Protein AF-A0A2P4ER36-F1 (afdb_monomer_lite)

Structure (mmCIF, N/CA/C/O backbone):
data_AF-A0A2P4ER36-F1
#
_entry.id   AF-A0A2P4ER36-F1
#
loop_
_atom_site.group_PDB
_atom_site.id
_atom_site.type_symbol
_atom_site.label_atom_id
_atom_site.label_alt_id
_atom_site.label_comp_id
_atom_site.label_asym_id
_atom_site.label_entity_id
_atom_site.label_seq_id
_atom_site.pdbx_PDB_ins_code
_atom_site.Cartn_x
_atom_site.Cartn_y
_atom_site.Cartn_z
_atom_site.occupancy
_atom_site.B_iso_or_equiv
_atom_site.auth_seq_id
_atom_site.auth_comp_id
_atom_site.auth_asym_id
_atom_site.auth_atom_id
_atom_site.pdbx_PDB_model_num
ATOM 1 N N . MET A 1 1 ? -34.929 6.823 55.116 1.00 37.50 1 MET A N 1
ATOM 2 C CA . MET A 1 1 ? -34.722 5.473 54.555 1.00 37.50 1 MET A CA 1
ATOM 3 C C . MET A 1 1 ? -33.940 5.638 53.268 1.00 37.50 1 MET A C 1
ATOM 5 O O . MET A 1 1 ? -34.469 6.200 52.322 1.00 37.50 1 MET A O 1
ATOM 9 N N . THR A 1 2 ? -32.660 5.282 53.267 1.00 45.19 2 THR A N 1
ATOM 10 C CA . THR A 1 2 ? -31.813 5.331 52.071 1.00 45.19 2 THR A CA 1
ATOM 11 C C . THR A 1 2 ? -32.161 4.102 51.239 1.00 45.19 2 THR A C 1
ATOM 13 O O . THR A 1 2 ? -31.828 2.991 51.646 1.00 45.19 2 THR A O 1
ATOM 16 N N . GLU A 1 3 ? -32.891 4.267 50.133 1.00 53.78 3 GLU A N 1
ATOM 17 C CA . GLU A 1 3 ? -33.043 3.189 49.151 1.00 53.78 3 GLU A CA 1
ATOM 18 C C . GLU A 1 3 ? -31.636 2.737 48.747 1.00 53.78 3 GLU A C 1
ATOM 20 O O . GLU A 1 3 ? -30.871 3.501 48.154 1.00 53.78 3 GLU A O 1
ATOM 25 N N . GLN A 1 4 ? -31.258 1.509 49.108 1.00 56.84 4 GLN A N 1
ATOM 26 C CA . GLN A 1 4 ? -30.081 0.874 48.534 1.00 56.84 4 GLN A CA 1
ATOM 27 C C . GLN A 1 4 ? -30.371 0.686 47.046 1.00 56.84 4 GLN A C 1
ATOM 29 O O . GLN A 1 4 ? -31.022 -0.277 46.650 1.00 56.84 4 GLN A O 1
ATOM 34 N N . GLN A 1 5 ? -29.929 1.638 46.222 1.00 63.44 5 GLN A N 1
ATOM 35 C CA . GLN A 1 5 ? -30.015 1.508 44.775 1.00 63.44 5 GL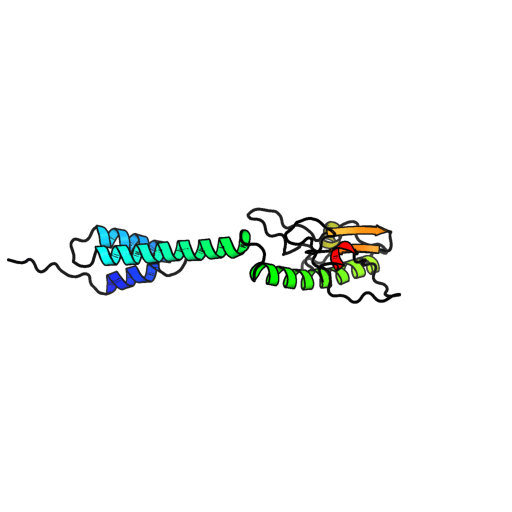N A CA 1
ATOM 36 C C . GLN A 1 5 ? -29.295 0.229 44.358 1.00 63.44 5 GLN A C 1
ATOM 38 O O . GLN A 1 5 ? -28.074 0.110 44.494 1.00 63.44 5 GLN A O 1
ATOM 43 N N . GLU A 1 6 ? -30.072 -0.707 43.825 1.00 77.75 6 GLU A N 1
ATOM 44 C CA . GLU A 1 6 ? -29.588 -1.948 43.241 1.00 77.75 6 GLU A CA 1
ATOM 45 C C . GLU A 1 6 ? -28.419 -1.663 42.281 1.00 77.75 6 GLU A C 1
ATOM 47 O O . GLU A 1 6 ? -28.479 -0.736 41.464 1.00 77.75 6 GLU A O 1
ATOM 52 N N . LYS A 1 7 ? -27.338 -2.439 42.394 1.00 83.19 7 LYS A N 1
ATOM 53 C CA . LYS A 1 7 ? -26.161 -2.326 41.523 1.00 83.19 7 LYS A CA 1
ATOM 54 C C . LYS A 1 7 ? -26.369 -3.129 40.245 1.00 83.19 7 LYS A C 1
ATOM 56 O O . LYS A 1 7 ? -27.010 -4.179 40.251 1.00 83.19 7 LYS A O 1
ATOM 61 N N . LEU A 1 8 ? -25.798 -2.648 39.144 1.00 87.00 8 LEU A N 1
ATOM 62 C CA . LEU A 1 8 ? -25.691 -3.445 37.923 1.00 87.00 8 LEU A CA 1
ATOM 63 C C . LEU A 1 8 ? -24.851 -4.707 38.157 1.00 87.00 8 LEU A C 1
ATOM 65 O O . LEU A 1 8 ? -23.818 -4.663 38.826 1.00 87.00 8 LEU A O 1
ATOM 69 N N . GLY A 1 9 ? -25.298 -5.823 37.580 1.00 86.44 9 GLY A N 1
ATOM 70 C CA . GLY A 1 9 ? -24.586 -7.095 37.647 1.00 86.44 9 GLY A CA 1
ATOM 71 C C . GLY A 1 9 ? -23.341 -7.113 36.758 1.00 86.44 9 GLY A C 1
ATOM 72 O O . GLY A 1 9 ? -23.248 -6.398 35.763 1.00 86.44 9 GLY A O 1
ATOM 73 N N . THR A 1 10 ? -22.385 -7.983 37.074 1.00 89.19 10 THR A N 1
ATOM 74 C CA . THR A 1 10 ? -21.125 -8.122 36.321 1.00 89.19 10 THR A CA 1
ATOM 75 C C . THR A 1 10 ? -21.351 -8.373 34.827 1.00 89.19 10 THR A C 1
ATOM 77 O O . THR A 1 10 ? -20.637 -7.820 33.995 1.00 89.19 10 THR A O 1
ATOM 80 N N . PHE A 1 11 ? -22.396 -9.128 34.475 1.00 90.94 11 PHE A N 1
ATOM 81 C CA . PHE A 1 11 ? -22.748 -9.438 33.087 1.00 90.94 11 PHE A CA 1
ATOM 82 C C . PHE A 1 11 ? -22.938 -8.188 32.215 1.00 90.94 11 PHE A C 1
ATOM 84 O O . PHE A 1 11 ? -22.468 -8.158 31.081 1.00 90.94 11 PHE A O 1
ATOM 91 N N . THR A 1 12 ? -23.551 -7.121 32.739 1.00 90.56 12 THR A N 1
ATOM 92 C CA . THR A 1 12 ? -23.756 -5.904 31.940 1.00 90.56 12 THR A CA 1
ATOM 93 C C . THR A 1 12 ? -22.441 -5.223 31.586 1.00 90.56 12 THR A C 1
ATOM 95 O O . THR A 1 12 ? -22.298 -4.705 30.485 1.00 90.56 12 THR A O 1
ATOM 98 N N . TYR A 1 13 ? -21.442 -5.288 32.467 1.00 92.00 13 TYR A N 1
ATOM 99 C CA . TYR A 1 13 ? -20.117 -4.749 32.170 1.00 92.00 13 TYR A CA 1
ATOM 100 C C . TYR A 1 13 ? -19.365 -5.595 31.141 1.00 92.00 13 TYR A C 1
ATOM 102 O O . TYR A 1 13 ? -18.654 -5.025 30.322 1.00 92.00 13 TYR A O 1
ATOM 110 N N . VAL A 1 14 ? -19.571 -6.918 31.114 1.00 93.38 14 VAL A N 1
ATOM 111 C CA . VAL A 1 14 ? -19.030 -7.788 30.052 1.00 93.38 14 VAL A CA 1
ATOM 112 C C . VAL A 1 14 ? -19.582 -7.366 28.691 1.00 93.38 14 VAL A C 1
ATOM 114 O O . VAL A 1 14 ? -18.806 -7.160 27.763 1.00 93.38 14 VAL A O 1
ATOM 117 N N . VAL A 1 15 ? -20.898 -7.137 28.593 1.00 92.19 15 VAL A N 1
ATOM 118 C CA . VAL A 1 15 ? -21.533 -6.604 27.374 1.00 92.19 15 VAL A CA 1
ATOM 119 C C . VAL A 1 15 ? -20.935 -5.249 26.987 1.00 92.19 15 VAL A C 1
ATOM 121 O O . VAL A 1 15 ? -20.630 -5.024 25.820 1.00 92.19 15 VAL A O 1
ATOM 124 N N . GLY A 1 16 ? -20.698 -4.367 27.961 1.00 92.62 16 GLY A N 1
ATOM 125 C CA . GLY A 1 16 ? -19.995 -3.106 27.728 1.00 92.62 16 GLY A CA 1
ATOM 126 C C . GLY A 1 16 ? -18.596 -3.313 27.143 1.00 92.62 16 GLY A C 1
ATOM 127 O O . GLY A 1 16 ? -18.258 -2.696 26.141 1.00 92.62 16 GLY A O 1
ATOM 128 N N . VAL A 1 17 ? -17.785 -4.200 27.719 1.00 94.94 17 VAL A N 1
ATOM 129 C CA . VAL A 1 17 ? -16.407 -4.467 27.265 1.00 94.94 17 VAL A CA 1
ATOM 130 C C . VAL A 1 17 ? -16.367 -5.091 25.866 1.00 94.94 17 VAL A C 1
ATOM 132 O O . VAL A 1 17 ? -15.471 -4.773 25.088 1.00 94.94 17 VAL A O 1
ATOM 135 N N . MET A 1 18 ? -17.364 -5.899 25.488 1.00 97.00 18 MET A N 1
ATOM 136 C CA . MET A 1 18 ? -17.485 -6.428 24.120 1.00 97.00 18 MET A CA 1
ATOM 137 C C . MET A 1 18 ? -17.573 -5.326 23.055 1.00 97.00 18 MET A C 1
ATOM 139 O O . MET A 1 18 ? -17.302 -5.589 21.884 1.00 97.00 18 MET A O 1
ATOM 143 N N . SER A 1 19 ? -17.879 -4.082 23.444 1.00 96.25 19 SER A N 1
ATOM 144 C CA . SER A 1 19 ? -17.864 -2.946 22.522 1.00 96.25 19 SER A CA 1
ATOM 145 C C . SER A 1 19 ? -16.490 -2.586 21.953 1.00 96.25 19 SER A C 1
ATOM 147 O O . SER A 1 19 ? -16.418 -1.866 20.961 1.00 96.25 19 SER A O 1
ATOM 149 N N . PHE A 1 20 ? -15.409 -3.117 22.528 1.00 96.62 20 PHE A N 1
ATOM 150 C CA . PHE A 1 20 ? -14.041 -2.917 22.042 1.00 96.62 20 PHE A CA 1
ATOM 151 C C . PHE A 1 20 ? -13.627 -3.901 20.940 1.00 96.62 20 PHE A C 1
ATOM 153 O O . PHE A 1 20 ? -12.537 -3.766 20.388 1.00 96.62 20 PHE A O 1
ATOM 160 N N . ILE A 1 21 ? -14.469 -4.882 20.597 1.00 95.44 21 ILE A N 1
ATOM 161 C CA . ILE A 1 21 ? -14.233 -5.747 19.436 1.00 95.44 21 ILE A CA 1
ATOM 162 C C . ILE A 1 21 ? -14.398 -4.884 18.176 1.00 95.44 21 ILE A C 1
ATOM 164 O O . ILE A 1 21 ? -15.490 -4.354 17.967 1.00 95.44 21 ILE A O 1
ATOM 168 N N . PRO A 1 22 ? -13.377 -4.727 17.315 1.00 91.69 22 PRO A N 1
ATOM 169 C CA . PRO A 1 22 ? -13.505 -3.894 16.124 1.00 91.69 22 PRO A CA 1
ATOM 170 C C . PRO A 1 22 ? -14.702 -4.305 15.259 1.00 91.69 22 PRO A C 1
ATOM 172 O O . PRO A 1 22 ? -15.001 -5.493 15.118 1.00 91.69 22 PRO A O 1
ATOM 175 N N . LEU A 1 23 ? -15.375 -3.308 14.676 1.00 90.38 23 LEU A N 1
ATOM 176 C CA . LEU A 1 23 ? -16.564 -3.442 13.826 1.00 90.38 23 LEU A CA 1
ATOM 177 C C . LEU A 1 23 ? -17.815 -3.946 14.573 1.00 90.38 23 LEU A C 1
ATOM 179 O O . LEU A 1 23 ? -18.758 -3.184 14.776 1.00 90.38 23 LEU A O 1
ATOM 183 N N . ILE A 1 24 ? -17.823 -5.204 15.018 1.00 94.44 24 ILE A N 1
ATOM 184 C CA . ILE A 1 24 ? -18.993 -5.846 15.647 1.00 94.44 24 ILE A CA 1
ATOM 185 C C . ILE A 1 24 ? -19.280 -5.245 17.036 1.00 94.44 24 ILE A C 1
ATOM 187 O O . ILE A 1 24 ? -20.435 -5.165 17.459 1.00 94.44 24 ILE A O 1
ATOM 191 N N . GLY A 1 25 ? -18.249 -4.751 17.727 1.00 93.94 25 GLY A N 1
ATOM 192 C CA . GLY A 1 25 ? -18.351 -4.097 19.032 1.00 93.94 25 GLY A CA 1
ATOM 193 C C . GLY A 1 25 ? -19.265 -2.877 19.048 1.00 93.94 25 GLY A C 1
ATOM 194 O O . GLY A 1 25 ? -19.890 -2.599 20.068 1.00 93.94 25 GLY A O 1
ATOM 195 N N . VAL A 1 26 ? -19.453 -2.192 17.917 1.00 96.38 26 VAL A N 1
ATOM 196 C CA . VAL A 1 26 ? -20.362 -1.038 17.850 1.00 96.38 26 VAL A CA 1
ATOM 197 C C . VAL A 1 26 ? -21.782 -1.419 18.282 1.00 96.38 26 VAL A C 1
ATOM 199 O O . VAL A 1 26 ? -22.411 -0.668 19.026 1.00 96.38 26 VAL A O 1
ATOM 202 N N . LEU A 1 27 ? -22.263 -2.615 17.919 1.00 97.31 27 LEU A N 1
ATOM 203 C CA . LEU A 1 27 ? -23.578 -3.106 18.347 1.00 97.31 27 LEU A CA 1
ATOM 204 C C . LEU A 1 27 ? -23.658 -3.257 19.871 1.00 97.31 27 LEU A C 1
ATOM 206 O O . LEU A 1 27 ? -24.602 -2.776 20.497 1.00 97.31 27 LEU A O 1
ATOM 210 N N . PHE A 1 28 ? -22.640 -3.867 20.480 1.00 96.81 28 PHE A N 1
ATOM 211 C CA . PHE A 1 28 ? -22.552 -4.019 21.933 1.00 96.81 28 PHE A CA 1
ATOM 212 C C . PHE A 1 28 ? -22.421 -2.668 22.645 1.00 96.81 28 PHE A C 1
ATOM 214 O O . PHE A 1 28 ? -23.027 -2.466 23.697 1.00 96.81 28 PHE A O 1
ATOM 221 N N . GLY A 1 29 ? -21.699 -1.718 22.047 1.00 96.38 29 GLY A N 1
ATOM 222 C CA . GLY A 1 29 ? -21.568 -0.352 22.546 1.00 96.38 29 GLY A CA 1
ATOM 223 C C . GLY A 1 29 ? -22.902 0.384 22.569 1.00 96.38 29 GLY A C 1
ATOM 224 O O . GLY A 1 29 ? -23.260 0.963 23.592 1.00 96.38 29 GLY A O 1
ATOM 225 N N . LEU A 1 30 ? -23.684 0.293 21.489 1.00 97.44 30 LEU A N 1
ATOM 226 C CA . LEU A 1 30 ? -25.026 0.879 21.419 1.00 97.44 30 LEU A CA 1
ATOM 227 C C . LEU A 1 30 ? -25.963 0.263 22.465 1.00 97.44 30 LEU A C 1
ATOM 229 O O . LEU A 1 30 ? -26.642 0.997 23.183 1.00 97.44 30 LEU A O 1
ATOM 233 N N . VAL A 1 31 ? -25.953 -1.068 22.612 1.00 96.62 31 VAL A N 1
ATOM 234 C CA . VAL A 1 31 ? -26.733 -1.766 23.649 1.00 96.62 31 VAL A CA 1
ATOM 235 C C . VAL A 1 31 ? -26.325 -1.301 25.050 1.00 96.62 31 VAL A C 1
ATOM 237 O O . VAL A 1 31 ? -27.191 -0.989 25.866 1.00 96.62 31 VAL A O 1
ATOM 240 N N . ALA A 1 32 ? -25.024 -1.198 25.332 1.00 96.38 32 ALA A N 1
ATOM 241 C CA . ALA A 1 32 ? -24.512 -0.741 26.622 1.00 96.38 32 ALA A CA 1
ATOM 242 C C . ALA A 1 32 ? -24.873 0.725 26.919 1.00 96.38 32 ALA A C 1
ATOM 244 O O . ALA A 1 32 ? -25.226 1.046 28.053 1.00 96.38 32 ALA A O 1
ATOM 245 N N . ILE A 1 33 ? -24.852 1.609 25.916 1.00 97.06 33 ILE A N 1
ATOM 246 C CA . ILE A 1 33 ? -25.281 3.008 26.058 1.00 97.06 33 ILE A CA 1
ATOM 247 C C . ILE A 1 33 ? -26.773 3.082 26.376 1.00 97.06 33 ILE A C 1
ATOM 249 O O . ILE A 1 33 ? -27.150 3.696 27.374 1.00 97.06 33 ILE A O 1
ATOM 253 N N . VAL A 1 34 ? -27.622 2.429 25.576 1.00 96.69 34 VAL A N 1
ATOM 254 C CA . VAL A 1 34 ? -29.078 2.442 25.789 1.00 96.69 34 VAL A CA 1
ATOM 255 C C . VAL A 1 34 ? -29.421 1.867 27.163 1.00 96.69 34 VAL A C 1
ATOM 257 O O . VAL A 1 34 ? -30.160 2.489 27.925 1.00 96.69 34 VAL A O 1
ATOM 260 N N . TRP A 1 35 ? -28.831 0.727 27.532 1.00 95.31 35 TRP A N 1
ATOM 261 C CA . TRP A 1 35 ? -29.062 0.103 28.835 1.00 95.31 35 TRP A CA 1
ATOM 262 C C . TRP A 1 35 ? -28.539 0.973 29.987 1.00 95.31 35 TRP A C 1
ATOM 264 O O . TRP A 1 35 ? -29.231 1.178 30.987 1.00 95.31 35 TRP A O 1
ATOM 274 N N . GLY A 1 36 ? -27.338 1.531 29.843 1.00 94.19 36 GLY A N 1
ATOM 275 C CA . GLY A 1 36 ? -26.708 2.383 30.846 1.00 94.19 36 GLY A CA 1
ATOM 276 C C . GLY A 1 36 ? -27.464 3.688 31.107 1.00 94.19 36 GLY A C 1
ATOM 277 O O . GLY A 1 36 ? -27.507 4.142 32.250 1.00 94.19 36 GLY A O 1
ATOM 278 N N . LEU A 1 37 ? -28.100 4.264 30.081 1.00 94.12 37 LEU A N 1
ATOM 279 C CA . LEU A 1 37 ? -28.917 5.476 30.201 1.00 94.12 37 LEU A CA 1
ATOM 280 C C . LEU A 1 37 ? -30.349 5.191 30.679 1.00 94.12 37 LEU A C 1
ATOM 282 O O . LEU A 1 37 ? -30.922 6.016 31.388 1.00 94.12 37 LEU A O 1
ATOM 286 N N . ALA A 1 38 ? -30.927 4.040 30.322 1.00 94.50 38 ALA A N 1
ATOM 287 C CA . ALA A 1 38 ? -32.294 3.676 30.705 1.00 94.50 38 ALA A CA 1
ATOM 288 C C . ALA A 1 38 ? -32.410 3.146 32.147 1.00 94.50 38 ALA A C 1
ATOM 290 O O . ALA A 1 38 ? -33.486 3.190 32.746 1.00 94.50 38 ALA A O 1
ATOM 291 N N . THR A 1 39 ? -31.325 2.617 32.721 1.00 90.69 39 THR A N 1
ATOM 292 C CA . THR A 1 39 ? -31.359 2.017 34.059 1.00 90.69 39 THR A CA 1
ATOM 293 C C . THR A 1 39 ? -31.318 3.059 35.182 1.00 90.69 39 THR A C 1
ATOM 295 O O . THR A 1 39 ? -30.528 3.999 35.159 1.00 90.69 39 THR A O 1
ATOM 298 N N . LYS A 1 40 ? -32.129 2.853 36.230 1.00 88.44 40 LYS A N 1
ATOM 299 C CA . LYS A 1 40 ? -32.054 3.616 37.495 1.00 88.44 40 LYS A CA 1
ATOM 300 C C . LYS A 1 40 ? -31.041 3.025 38.488 1.00 88.44 40 LYS A C 1
ATOM 302 O O . LYS A 1 40 ? -30.838 3.590 39.563 1.00 88.44 40 LYS A O 1
ATOM 307 N N . LYS A 1 41 ? -30.432 1.882 38.142 1.00 89.44 41 LYS A N 1
ATOM 308 C CA . LYS A 1 41 ? -29.450 1.166 38.967 1.00 89.44 41 LYS A CA 1
ATOM 309 C C . LYS A 1 41 ? -28.122 1.919 39.027 1.00 89.44 41 LYS A C 1
ATOM 311 O O . LYS A 1 41 ? -27.705 2.572 38.065 1.00 89.44 41 LYS A O 1
ATOM 316 N N . THR A 1 42 ? -27.418 1.785 40.148 1.00 87.38 42 THR A N 1
ATOM 317 C CA . THR A 1 42 ? -26.074 2.360 40.286 1.00 87.38 42 THR A CA 1
ATOM 318 C C . THR A 1 42 ? -25.112 1.684 39.305 1.00 87.38 42 THR A C 1
ATOM 320 O O . THR A 1 42 ? -25.103 0.460 39.151 1.00 87.38 42 THR A O 1
ATOM 323 N N . GLY A 1 43 ? -24.315 2.495 38.600 1.00 88.94 43 GLY A N 1
ATOM 324 C CA . GLY A 1 43 ? -23.377 2.035 37.567 1.00 88.94 43 GLY A CA 1
ATOM 325 C C . GLY A 1 43 ? -23.836 2.231 36.115 1.00 88.94 43 GLY A C 1
ATOM 326 O O . GLY A 1 43 ? -23.013 2.082 35.217 1.00 88.94 43 GLY A O 1
ATOM 327 N N . GLY A 1 44 ? -25.091 2.631 35.862 1.00 92.00 44 GLY A N 1
ATOM 328 C CA . GLY A 1 44 ? -25.608 2.857 34.499 1.00 92.00 44 GLY A CA 1
ATOM 329 C C . GLY A 1 44 ? -24.768 3.828 33.664 1.00 92.00 44 GLY A C 1
ATOM 330 O O . GLY A 1 44 ? -24.366 3.510 32.546 1.00 92.00 44 GLY A O 1
ATOM 331 N N . LYS A 1 45 ? -24.381 4.967 34.251 1.00 93.31 45 LYS A N 1
ATOM 332 C CA . LYS A 1 45 ? -23.484 5.939 33.598 1.00 93.31 45 LYS A CA 1
ATOM 333 C C . LYS A 1 45 ? -22.130 5.333 33.218 1.00 93.31 45 LYS A C 1
ATOM 335 O O . LYS A 1 45 ? -21.595 5.660 32.167 1.00 93.31 45 LYS A O 1
ATOM 340 N N . MET A 1 46 ? -21.585 4.445 34.054 1.00 93.69 46 MET A N 1
ATOM 341 C CA . MET A 1 46 ? -20.303 3.792 33.782 1.00 93.69 46 MET A CA 1
ATOM 342 C C . MET A 1 46 ? -20.428 2.766 32.655 1.00 93.69 46 MET A C 1
ATOM 344 O O . MET A 1 46 ? -19.565 2.718 31.788 1.00 93.69 46 MET A O 1
ATOM 348 N N . LEU A 1 47 ? -21.530 2.011 32.609 1.00 95.62 47 LEU A N 1
ATOM 349 C CA . LEU A 1 47 ? -21.833 1.122 31.487 1.00 95.62 47 LEU A CA 1
ATOM 350 C C . LEU A 1 47 ? -21.936 1.893 30.161 1.00 95.62 47 LEU A C 1
ATOM 352 O O . LEU A 1 47 ? -21.332 1.487 29.169 1.00 95.62 47 LEU A O 1
ATOM 356 N N . ALA A 1 48 ? -22.643 3.027 30.160 1.00 96.38 48 ALA A N 1
ATOM 357 C CA . ALA A 1 48 ? -22.760 3.874 28.977 1.00 96.38 48 ALA A CA 1
ATOM 358 C C . ALA A 1 48 ? -21.404 4.461 28.545 1.00 96.38 48 ALA A C 1
ATOM 360 O O . ALA A 1 48 ? -21.108 4.487 27.353 1.00 96.38 48 ALA A O 1
ATOM 361 N N . LEU A 1 49 ? -20.555 4.867 29.498 1.00 97.19 49 LEU A N 1
ATOM 362 C CA . LEU A 1 49 ? -19.188 5.321 29.216 1.00 97.19 49 LEU A CA 1
ATOM 363 C C . LEU A 1 49 ? -18.323 4.218 28.601 1.00 97.19 49 LEU A C 1
ATOM 365 O O . LEU A 1 49 ? -17.597 4.489 27.651 1.00 97.19 49 LEU A O 1
ATOM 369 N N . ILE A 1 50 ? -18.414 2.981 29.099 1.00 96.94 50 ILE A N 1
ATOM 370 C CA . ILE A 1 50 ? -17.677 1.839 28.538 1.00 96.94 50 ILE A CA 1
ATOM 371 C C . ILE A 1 50 ? -18.133 1.573 27.099 1.00 96.94 50 ILE A C 1
ATOM 373 O O . ILE A 1 50 ? -17.292 1.453 26.213 1.00 96.94 50 ILE A O 1
ATOM 377 N N . GLY A 1 51 ? -19.448 1.544 26.855 1.00 96.69 51 GLY A N 1
ATOM 378 C CA . GLY A 1 51 ? -20.002 1.366 25.510 1.00 96.69 51 GLY A CA 1
ATOM 379 C C . GLY A 1 51 ? -19.589 2.478 24.540 1.00 96.69 51 GLY A C 1
ATOM 380 O O . GLY A 1 51 ? -19.171 2.201 23.417 1.00 96.69 51 GLY A O 1
ATOM 381 N N . GLY A 1 52 ? -19.639 3.735 24.991 1.00 97.50 52 GLY A N 1
ATOM 382 C CA . GLY A 1 52 ? -19.145 4.882 24.225 1.00 97.50 52 GLY A CA 1
ATOM 383 C C . GLY A 1 52 ? -17.642 4.806 23.952 1.00 97.50 52 GLY A C 1
ATOM 384 O O . GLY A 1 52 ? -17.206 5.111 22.845 1.00 97.50 52 GLY A O 1
ATOM 385 N N . GLY A 1 53 ? -16.862 4.332 24.925 1.00 97.75 53 GLY A N 1
ATOM 386 C CA . GLY A 1 53 ? -15.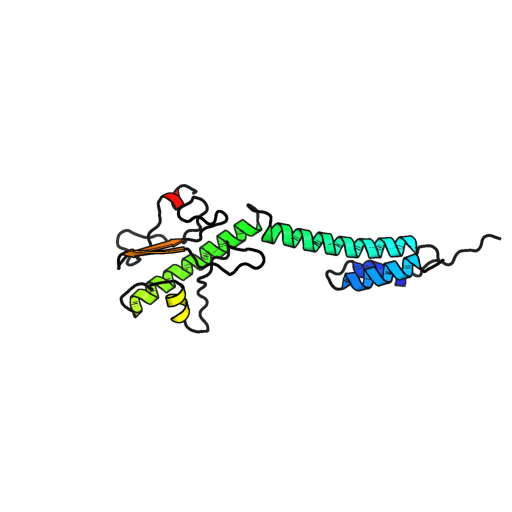426 4.108 24.797 1.00 97.75 53 GLY A CA 1
ATOM 387 C C . GLY A 1 53 ? -15.072 3.086 23.718 1.00 97.75 53 GLY A C 1
ATOM 388 O O . GLY A 1 53 ? -14.176 3.349 22.923 1.00 97.75 53 GLY A O 1
ATOM 389 N N . GLY A 1 54 ? -15.792 1.964 23.626 1.00 97.31 54 GLY A N 1
ATOM 390 C CA . GLY A 1 54 ? -15.547 0.960 22.582 1.00 97.31 54 GLY A CA 1
ATOM 391 C C . GLY A 1 54 ? -15.906 1.443 21.171 1.00 97.31 54 GLY A C 1
ATOM 392 O O . GLY A 1 54 ? -15.167 1.195 20.213 1.00 97.31 54 GLY A O 1
ATOM 393 N N . ILE A 1 55 ? -16.985 2.226 21.037 1.00 97.50 55 ILE A N 1
ATOM 394 C CA . ILE A 1 55 ? -17.319 2.890 19.766 1.00 97.50 55 ILE A CA 1
ATOM 395 C C . ILE A 1 55 ? -16.226 3.897 19.392 1.00 97.50 55 ILE A C 1
ATOM 397 O O . ILE A 1 55 ? -15.729 3.868 18.267 1.00 97.50 55 ILE A O 1
ATOM 401 N N . ALA A 1 56 ? -15.811 4.752 20.331 1.00 97.25 56 ALA A N 1
ATOM 402 C CA . ALA A 1 56 ? -14.737 5.716 20.106 1.00 97.25 56 ALA A CA 1
ATOM 403 C C . ALA A 1 56 ? -13.420 5.019 19.731 1.00 97.25 56 ALA A C 1
ATOM 405 O O . ALA A 1 56 ? -12.746 5.454 18.802 1.00 97.25 56 ALA A O 1
ATOM 406 N N . PHE A 1 57 ? -13.091 3.901 20.383 1.00 97.00 57 PHE A N 1
ATOM 407 C CA . PHE A 1 57 ? -11.939 3.070 20.039 1.00 97.00 57 PHE A CA 1
ATOM 408 C C . PHE A 1 57 ? -12.012 2.569 18.594 1.00 97.00 57 PHE A C 1
ATOM 410 O O . PHE A 1 57 ? -11.039 2.695 17.858 1.00 97.00 57 PHE A O 1
ATOM 417 N N . THR A 1 58 ? -13.175 2.074 18.162 1.00 95.88 58 THR A N 1
ATOM 418 C CA . THR A 1 58 ? -13.393 1.635 16.777 1.00 95.88 58 THR A CA 1
ATOM 419 C C . THR A 1 58 ? -13.186 2.789 15.792 1.00 95.88 58 THR A C 1
ATOM 421 O O . THR A 1 58 ? -12.462 2.636 14.809 1.00 95.88 58 THR A O 1
ATOM 424 N N . VAL A 1 59 ? -13.766 3.961 16.069 1.00 95.94 59 VAL A N 1
ATOM 425 C CA . VAL A 1 59 ? -13.603 5.157 15.227 1.00 95.94 59 VAL A CA 1
ATOM 426 C C . VAL A 1 59 ? -12.137 5.569 15.138 1.00 95.94 59 VAL A C 1
ATOM 428 O O . VAL A 1 59 ? -11.641 5.778 14.032 1.00 95.94 59 VAL A O 1
ATOM 431 N N . VAL A 1 60 ? -11.433 5.654 16.270 1.00 96.50 60 VAL A N 1
ATOM 432 C CA . VAL A 1 60 ? -10.008 6.011 16.314 1.00 96.50 60 VAL A CA 1
ATOM 433 C C . VAL A 1 60 ? -9.186 4.999 15.525 1.00 96.50 60 VAL A C 1
ATOM 435 O O . VAL A 1 60 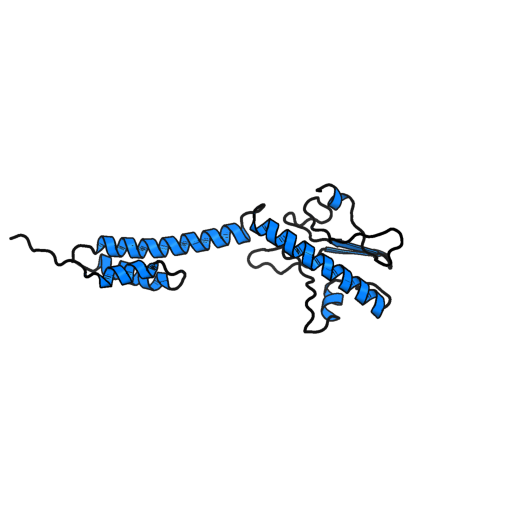? -8.425 5.399 14.651 1.00 96.50 60 VAL A O 1
ATOM 438 N N . LEU A 1 61 ? -9.386 3.701 15.763 1.00 95.75 61 LEU A N 1
ATOM 439 C CA . LEU A 1 61 ? -8.648 2.632 15.095 1.00 95.75 61 LEU A CA 1
ATOM 440 C C . LEU A 1 61 ? -8.781 2.716 13.570 1.00 95.75 61 LEU A C 1
ATOM 442 O O . LEU A 1 61 ? -7.773 2.772 12.866 1.00 95.75 61 LEU A O 1
ATOM 446 N N . TYR A 1 62 ? -10.009 2.761 13.049 1.00 94.12 62 TYR A N 1
ATOM 447 C CA . TYR A 1 62 ? -10.227 2.800 11.602 1.00 94.12 62 TYR A CA 1
ATOM 448 C C . TYR A 1 62 ? -9.839 4.142 10.978 1.00 94.12 62 TYR A C 1
ATOM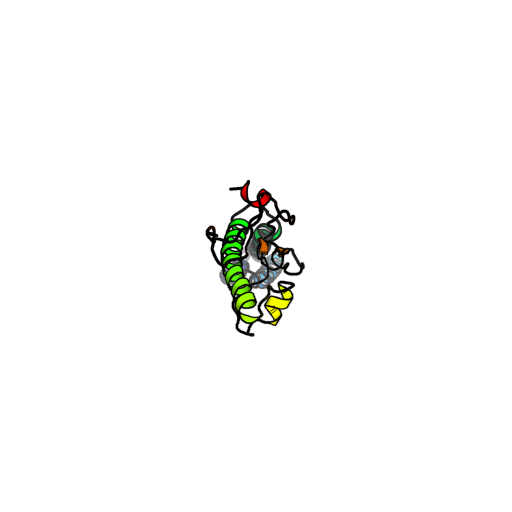 450 O O . TYR A 1 62 ? -9.312 4.151 9.867 1.00 94.12 62 TYR A O 1
ATOM 458 N N . SER A 1 63 ? -10.023 5.261 11.685 1.00 93.81 63 SER A N 1
ATOM 459 C CA . SER A 1 63 ? -9.566 6.570 11.198 1.00 93.81 63 SER A CA 1
ATOM 460 C C . SER A 1 63 ? -8.043 6.622 11.114 1.00 93.81 63 SER A C 1
ATOM 462 O O . SER A 1 63 ? -7.507 7.128 10.133 1.00 93.81 63 SER A O 1
ATOM 464 N N . SER A 1 64 ? -7.334 6.052 12.093 1.00 93.62 64 SER A N 1
ATOM 465 C CA . SER A 1 64 ? -5.879 5.919 12.048 1.00 93.62 64 SER A CA 1
ATOM 466 C C . SER A 1 64 ? -5.442 5.028 10.890 1.00 93.62 64 SER A C 1
ATOM 468 O O . SER A 1 64 ? -4.601 5.449 10.102 1.00 93.62 64 SER A O 1
ATOM 470 N N . LEU A 1 65 ? -6.032 3.838 10.728 1.00 91.81 65 LEU A N 1
ATOM 471 C CA . LEU A 1 65 ? -5.713 2.954 9.600 1.00 91.81 65 LEU A CA 1
ATOM 472 C C . LEU A 1 65 ? -5.933 3.652 8.257 1.00 91.81 65 LEU A C 1
ATOM 474 O O . LEU A 1 65 ? -5.069 3.582 7.387 1.00 91.81 65 LEU A O 1
ATOM 478 N N . PHE A 1 66 ? -7.048 4.363 8.104 1.00 90.00 66 PHE A N 1
ATOM 479 C CA . PHE A 1 66 ? -7.339 5.140 6.906 1.00 90.00 66 PHE A CA 1
ATOM 480 C C . PHE A 1 66 ? -6.302 6.245 6.678 1.00 90.00 66 PHE A C 1
ATOM 482 O O . PHE A 1 66 ? -5.735 6.346 5.592 1.00 90.00 66 PHE A O 1
ATOM 489 N N . TYR A 1 67 ? -6.009 7.041 7.707 1.00 90.19 67 TYR A N 1
ATOM 490 C CA . TYR A 1 67 ? -5.053 8.140 7.626 1.00 90.19 67 TYR A CA 1
ATOM 491 C C . TYR A 1 67 ? -3.654 7.647 7.241 1.00 90.19 67 TYR A C 1
ATOM 493 O O . TYR A 1 67 ? -3.080 8.135 6.272 1.00 90.19 67 TYR A O 1
ATOM 501 N N . PHE A 1 68 ? -3.135 6.630 7.933 1.00 88.12 68 PHE A N 1
ATOM 502 C CA . PHE A 1 68 ? -1.813 6.065 7.651 1.00 88.12 68 PHE A CA 1
ATOM 503 C C . PHE A 1 68 ? -1.745 5.331 6.306 1.00 88.12 68 PHE A C 1
ATOM 505 O O . PHE A 1 68 ? -0.675 5.261 5.711 1.00 88.12 68 PHE A O 1
ATOM 512 N N . SER A 1 69 ? -2.866 4.792 5.817 1.00 83.25 69 SER A N 1
ATOM 513 C CA . SER A 1 69 ? -2.898 4.082 4.535 1.00 83.25 69 SER A CA 1
ATOM 514 C C . SER A 1 69 ? -3.029 5.024 3.340 1.00 83.25 69 SER A C 1
ATOM 516 O O . SER A 1 69 ? -2.405 4.765 2.315 1.00 83.25 69 SER A O 1
ATOM 518 N N . PHE A 1 70 ? -3.838 6.081 3.429 1.00 83.00 70 PHE A N 1
ATOM 519 C CA . PHE A 1 70 ? -4.244 6.867 2.255 1.00 83.00 70 PHE A CA 1
ATOM 520 C C . PHE A 1 70 ? -3.873 8.350 2.319 1.00 83.00 70 PHE A C 1
ATOM 522 O O . PHE A 1 70 ? -3.837 8.998 1.276 1.00 83.00 70 PHE A O 1
ATOM 529 N N . VAL A 1 71 ? -3.640 8.905 3.511 1.00 82.94 71 VAL A N 1
ATOM 530 C CA . VAL A 1 71 ? -3.461 10.356 3.697 1.00 82.94 71 VAL A CA 1
ATOM 531 C C . VAL A 1 71 ? -2.011 10.707 4.001 1.00 82.94 71 VAL A C 1
ATOM 533 O O . VAL A 1 71 ? -1.461 11.622 3.393 1.00 82.94 71 VAL A O 1
ATOM 536 N N . GLN A 1 72 ? -1.379 9.997 4.935 1.00 84.12 72 GLN A N 1
ATOM 537 C CA . GLN A 1 72 ? 0.013 10.251 5.272 1.00 84.12 72 GLN A CA 1
ATOM 538 C C . GLN A 1 72 ? 0.927 9.789 4.139 1.00 84.12 72 GLN A C 1
ATOM 540 O O . GLN A 1 72 ? 0.938 8.612 3.789 1.00 84.12 72 GLN A O 1
ATOM 545 N N . ARG A 1 73 ? 1.730 10.725 3.626 1.00 80.88 73 ARG A N 1
ATOM 546 C CA . ARG A 1 73 ? 2.849 10.450 2.723 1.00 80.88 73 ARG A CA 1
ATOM 547 C C . ARG A 1 73 ? 4.164 10.419 3.496 1.00 80.88 73 ARG A C 1
ATOM 549 O O . ARG A 1 73 ? 4.326 11.184 4.448 1.00 80.88 73 ARG A O 1
ATOM 556 N N . GLY A 1 74 ? 5.088 9.555 3.085 1.00 78.31 74 GLY A N 1
ATOM 557 C CA . GLY A 1 74 ? 6.435 9.477 3.664 1.00 78.31 74 GLY A CA 1
ATOM 558 C C . GLY A 1 74 ? 6.471 8.782 5.029 1.00 78.31 74 GLY A C 1
ATOM 559 O O . GLY A 1 74 ? 6.790 9.391 6.049 1.00 78.31 74 GLY A O 1
ATOM 560 N N . GLY A 1 75 ? 6.138 7.492 5.056 1.00 84.81 75 GLY A N 1
ATOM 561 C CA . GLY A 1 75 ? 6.204 6.658 6.256 1.00 84.81 75 GLY A CA 1
ATOM 562 C C . GLY A 1 75 ? 6.234 5.166 5.929 1.00 84.81 75 GLY A C 1
ATOM 563 O O . GLY A 1 75 ? 6.308 4.777 4.768 1.00 84.81 75 GLY A O 1
ATOM 564 N N . VAL A 1 76 ? 6.102 4.321 6.957 1.00 87.31 76 VAL A N 1
ATOM 565 C CA . VAL A 1 76 ? 6.300 2.859 6.854 1.00 87.31 76 VAL A CA 1
ATOM 566 C C . VAL A 1 76 ? 5.456 2.206 5.752 1.00 87.31 76 VAL A C 1
ATOM 568 O O . VAL A 1 76 ? 5.934 1.305 5.069 1.00 87.31 76 VAL A O 1
ATOM 571 N N . TYR A 1 77 ? 4.209 2.645 5.554 1.00 86.06 77 TYR A N 1
ATOM 572 C CA . TYR A 1 77 ? 3.354 2.102 4.494 1.00 86.06 77 TYR A CA 1
ATOM 573 C C . TYR A 1 77 ? 3.864 2.445 3.091 1.00 86.06 77 TYR A C 1
ATOM 575 O O . TYR A 1 77 ? 3.846 1.577 2.221 1.00 86.06 77 TYR A O 1
ATOM 583 N N . ASP A 1 78 ? 4.348 3.668 2.876 1.00 86.75 78 ASP A N 1
ATOM 584 C CA . ASP A 1 78 ? 4.926 4.072 1.592 1.00 86.75 78 ASP A CA 1
ATOM 585 C C . ASP A 1 78 ? 6.258 3.356 1.343 1.00 86.75 78 ASP A C 1
ATOM 587 O O . ASP A 1 78 ? 6.471 2.855 0.242 1.00 86.75 78 ASP A O 1
ATOM 591 N N . ASP A 1 79 ? 7.091 3.169 2.372 1.00 88.56 79 ASP A N 1
ATOM 592 C CA . ASP A 1 79 ? 8.333 2.389 2.263 1.00 88.56 79 ASP A CA 1
ATOM 593 C C . ASP A 1 79 ? 8.057 0.925 1.886 1.00 88.56 79 ASP A C 1
ATOM 595 O O . ASP A 1 79 ? 8.752 0.329 1.057 1.00 88.56 79 ASP A O 1
ATOM 599 N N . LEU A 1 80 ? 7.032 0.318 2.494 1.00 90.56 80 LEU A N 1
ATOM 600 C CA . LEU A 1 80 ? 6.601 -1.043 2.172 1.00 90.56 80 LEU A CA 1
ATOM 601 C C . LEU A 1 80 ? 6.067 -1.135 0.739 1.00 90.56 80 LEU A C 1
ATOM 603 O O . LEU A 1 80 ? 6.385 -2.096 0.037 1.00 90.56 80 LEU A O 1
ATOM 607 N N . ARG A 1 81 ? 5.300 -0.137 0.286 1.00 90.75 81 ARG A N 1
ATOM 608 C CA . ARG A 1 81 ? 4.812 -0.061 -1.098 1.00 90.75 81 ARG A CA 1
ATOM 609 C C . ARG A 1 81 ? 5.943 0.123 -2.090 1.00 90.75 81 ARG A C 1
ATOM 611 O O . ARG A 1 81 ? 5.944 -0.569 -3.097 1.00 90.75 81 ARG A O 1
ATOM 618 N N . ALA A 1 82 ? 6.916 0.983 -1.804 1.00 91.62 82 ALA A N 1
ATOM 619 C CA . ALA A 1 82 ? 8.084 1.178 -2.655 1.00 91.62 82 ALA A CA 1
ATOM 620 C C . ALA A 1 82 ? 8.889 -0.124 -2.789 1.00 91.62 82 ALA A C 1
ATOM 622 O O . ALA A 1 82 ? 9.248 -0.519 -3.895 1.00 91.62 82 ALA A O 1
ATOM 623 N N . LYS A 1 83 ? 9.088 -0.863 -1.688 1.00 93.06 83 LYS A N 1
ATOM 624 C CA . LYS A 1 83 ? 9.735 -2.188 -1.714 1.00 93.06 83 LYS A CA 1
ATOM 625 C C . LYS A 1 83 ? 8.941 -3.218 -2.517 1.00 93.06 83 LYS A C 1
ATOM 627 O O . LYS A 1 83 ? 9.527 -3.959 -3.306 1.00 93.06 83 LYS A O 1
ATOM 632 N N . LEU A 1 84 ? 7.621 -3.268 -2.330 1.00 94.12 84 LEU A N 1
ATOM 633 C CA . LEU A 1 84 ? 6.746 -4.150 -3.103 1.00 94.12 84 LEU A CA 1
ATOM 634 C C . LEU A 1 84 ? 6.794 -3.796 -4.593 1.00 94.12 84 LEU A C 1
ATOM 636 O O . LEU A 1 84 ? 6.963 -4.681 -5.427 1.00 94.12 84 LEU A O 1
ATOM 640 N N . SER A 1 85 ? 6.723 -2.501 -4.901 1.00 94.94 85 SER A N 1
ATOM 641 C CA . SER A 1 85 ? 6.799 -1.961 -6.253 1.00 94.94 85 SER A CA 1
ATOM 642 C C . SER A 1 85 ? 8.125 -2.326 -6.913 1.00 94.94 85 SER A C 1
ATOM 644 O O . SER A 1 85 ? 8.128 -2.861 -8.015 1.00 94.94 85 SER A O 1
ATOM 646 N N . LYS A 1 86 ? 9.250 -2.178 -6.201 1.00 95.44 86 LYS A N 1
ATOM 647 C CA . LYS A 1 86 ? 10.578 -2.579 -6.683 1.00 95.44 86 LYS A CA 1
ATOM 648 C C . LYS A 1 86 ? 10.632 -4.068 -7.040 1.00 95.44 86 LYS A C 1
ATOM 650 O O . LYS A 1 86 ? 11.175 -4.442 -8.077 1.00 95.44 86 LYS A O 1
ATOM 655 N N . SER A 1 87 ? 10.044 -4.932 -6.214 1.00 94.56 87 SER A N 1
ATOM 656 C CA . SER A 1 87 ? 9.981 -6.376 -6.486 1.00 94.56 87 SER A CA 1
ATOM 657 C C . SER A 1 87 ? 9.126 -6.700 -7.722 1.00 94.56 87 SER A C 1
ATOM 659 O O . SER A 1 87 ? 9.551 -7.439 -8.618 1.00 94.56 87 SER A O 1
ATOM 661 N N . MET A 1 88 ? 7.937 -6.096 -7.808 1.00 95.56 88 MET A N 1
ATOM 662 C CA . MET A 1 88 ? 6.999 -6.299 -8.914 1.00 95.56 88 MET A CA 1
ATOM 663 C C . MET A 1 88 ? 7.559 -5.781 -10.239 1.00 95.56 88 MET A C 1
ATOM 665 O O . MET A 1 88 ? 7.588 -6.528 -11.216 1.00 95.56 88 MET A O 1
ATOM 669 N N . ILE A 1 89 ? 8.089 -4.555 -10.266 1.00 96.19 89 ILE A N 1
ATOM 670 C CA . ILE A 1 89 ? 8.638 -3.944 -11.480 1.00 96.19 89 ILE A CA 1
ATOM 671 C C . ILE A 1 89 ? 9.876 -4.699 -11.991 1.00 96.19 89 ILE A C 1
ATOM 673 O O . ILE A 1 89 ? 10.060 -4.844 -13.196 1.00 96.19 89 ILE A O 1
ATOM 677 N N . THR A 1 90 ? 10.685 -5.277 -11.096 1.00 95.62 90 THR A N 1
ATOM 678 C CA . THR A 1 90 ? 11.816 -6.144 -11.479 1.00 95.62 90 THR A CA 1
ATOM 679 C C . THR A 1 90 ? 11.346 -7.418 -12.181 1.00 95.62 90 THR A C 1
ATOM 681 O O . THR A 1 90 ? 11.951 -7.856 -13.160 1.00 95.62 90 THR A O 1
ATOM 684 N N . SER A 1 91 ? 10.245 -8.007 -11.715 1.00 94.81 91 SER A N 1
ATOM 685 C CA . SER A 1 91 ? 9.631 -9.171 -12.368 1.00 94.81 91 SER A CA 1
ATOM 686 C C . SER A 1 91 ? 8.973 -8.787 -13.698 1.00 94.81 91 SER A C 1
ATOM 688 O O . SER A 1 91 ? 9.034 -9.543 -14.666 1.00 94.81 91 SER A O 1
ATOM 690 N N . LEU A 1 92 ? 8.400 -7.584 -13.775 1.00 97.19 92 LEU A N 1
ATOM 691 C CA . LEU A 1 92 ? 7.795 -7.045 -14.989 1.00 97.19 92 LEU A CA 1
ATOM 692 C C . LEU A 1 92 ? 8.816 -6.853 -16.120 1.00 97.19 92 LEU A C 1
ATOM 694 O O . LEU A 1 92 ? 8.504 -7.171 -17.265 1.00 97.19 92 LEU A O 1
ATOM 698 N N . VAL A 1 93 ? 10.047 -6.421 -15.814 1.00 96.88 93 VAL A N 1
ATOM 699 C CA . VAL A 1 93 ? 11.144 -6.362 -16.803 1.00 96.88 93 VAL A CA 1
ATOM 700 C C . VAL A 1 93 ? 11.323 -7.715 -17.493 1.00 96.88 93 VAL A C 1
ATOM 702 O O . VAL A 1 93 ? 11.363 -7.780 -18.716 1.00 96.88 93 VAL A O 1
ATOM 705 N N . GLN A 1 94 ? 11.357 -8.809 -16.730 1.00 94.44 94 GLN A N 1
ATOM 706 C CA . GLN A 1 94 ? 11.532 -10.152 -17.293 1.00 94.44 94 GLN A CA 1
ATOM 707 C C . GLN A 1 94 ? 10.381 -10.531 -18.233 1.00 94.44 94 GLN A C 1
ATOM 709 O O . GLN A 1 94 ? 10.620 -11.110 -19.289 1.00 94.44 94 GLN A O 1
ATOM 714 N N . ALA A 1 95 ? 9.145 -10.171 -17.879 1.00 96.38 95 ALA A N 1
ATOM 715 C CA . ALA A 1 95 ? 7.977 -10.422 -18.718 1.00 96.38 95 ALA A CA 1
ATOM 716 C C . ALA A 1 95 ? 8.013 -9.618 -20.029 1.00 96.38 95 ALA A C 1
ATOM 718 O O . ALA A 1 95 ? 7.702 -10.168 -21.084 1.00 96.38 95 ALA A O 1
ATOM 719 N N . ILE A 1 96 ? 8.439 -8.352 -19.984 1.00 97.62 96 ILE A N 1
ATOM 720 C CA . ILE A 1 96 ? 8.600 -7.503 -21.177 1.00 97.62 96 ILE A CA 1
ATOM 721 C C . ILE A 1 96 ? 9.674 -8.075 -22.113 1.00 97.62 96 ILE A C 1
ATOM 723 O O . ILE A 1 96 ? 9.453 -8.192 -23.320 1.00 97.62 96 ILE A O 1
ATOM 727 N N . GLU A 1 97 ? 10.828 -8.474 -21.573 1.00 96.19 97 GLU A N 1
ATOM 728 C CA . GLU A 1 97 ? 11.910 -9.063 -22.376 1.00 96.19 97 GLU A CA 1
ATOM 729 C C . GLU A 1 97 ? 11.521 -10.429 -22.960 1.00 96.19 97 GLU A C 1
ATOM 731 O O . GLU A 1 97 ? 11.845 -10.756 -24.108 1.00 96.19 97 GLU A O 1
ATOM 736 N N . PHE A 1 98 ? 10.768 -11.224 -22.200 1.00 95.12 98 PHE A N 1
ATOM 737 C CA . PHE A 1 98 ? 10.215 -12.482 -22.683 1.00 95.12 98 PHE A CA 1
ATOM 738 C C . PHE A 1 98 ? 9.195 -12.262 -23.806 1.00 95.12 98 PHE A C 1
ATOM 740 O O . PHE A 1 98 ? 9.276 -12.931 -24.837 1.00 95.12 98 PHE A O 1
ATOM 747 N N . TYR A 1 99 ? 8.303 -11.275 -23.666 1.00 96.62 99 TYR A N 1
ATOM 748 C CA . TYR A 1 99 ? 7.358 -10.891 -24.716 1.00 96.62 99 TYR A CA 1
ATOM 749 C C . TYR A 1 99 ? 8.082 -10.537 -26.017 1.00 96.62 99 TYR A C 1
ATOM 751 O O . TYR A 1 99 ? 7.721 -11.053 -27.077 1.00 96.62 99 TYR A O 1
ATOM 759 N N . LYS A 1 100 ? 9.145 -9.722 -25.950 1.00 96.94 100 LYS A N 1
ATOM 760 C CA . LYS A 1 100 ? 9.975 -9.407 -27.124 1.00 96.94 100 LYS A CA 1
ATOM 761 C C . LYS A 1 100 ? 10.588 -10.651 -27.744 1.00 96.94 100 LYS A C 1
ATOM 763 O O . LYS A 1 100 ? 10.617 -10.772 -28.964 1.00 96.94 100 LYS A O 1
ATOM 768 N N . THR A 1 101 ? 11.070 -11.576 -26.922 1.00 95.25 101 THR A N 1
ATOM 769 C CA . THR A 1 101 ? 11.665 -12.827 -27.407 1.00 95.25 101 THR A CA 1
ATOM 770 C C . THR A 1 101 ? 10.649 -13.676 -28.177 1.00 95.25 101 THR A C 1
ATOM 772 O O . THR A 1 101 ? 11.009 -14.314 -29.162 1.00 95.25 101 THR A O 1
ATOM 775 N N . GLN A 1 102 ? 9.378 -13.661 -27.766 1.00 95.56 102 GLN A N 1
ATOM 776 C CA . GLN A 1 102 ? 8.309 -14.410 -28.429 1.00 95.56 102 GLN A CA 1
ATOM 777 C C . GLN A 1 102 ? 7.760 -13.721 -29.685 1.00 95.56 102 GLN A C 1
ATOM 779 O O . GLN A 1 102 ? 7.479 -14.397 -30.671 1.00 95.56 102 GLN A O 1
ATOM 784 N N . ASN A 1 103 ? 7.609 -12.396 -29.653 1.00 96.31 103 ASN A N 1
ATOM 785 C CA . ASN A 1 103 ? 6.903 -11.637 -30.692 1.00 96.31 103 ASN A CA 1
ATOM 786 C C . ASN A 1 103 ? 7.843 -10.894 -31.656 1.00 96.31 103 ASN A C 1
ATOM 788 O O . ASN A 1 103 ? 7.410 -10.381 -32.683 1.00 96.31 103 ASN A O 1
ATOM 792 N N . GLY A 1 104 ? 9.137 -10.816 -31.339 1.00 96.06 104 GLY A N 1
ATOM 793 C CA . GLY A 1 104 ? 10.145 -10.093 -32.118 1.00 96.06 104 GLY A CA 1
ATOM 794 C C . GLY A 1 104 ? 10.185 -8.580 -31.871 1.00 96.06 104 GLY A C 1
ATOM 795 O O . GLY A 1 104 ? 11.104 -7.919 -32.350 1.00 96.06 104 GLY A O 1
ATOM 796 N N . HIS A 1 105 ? 9.239 -8.028 -31.106 1.00 96.69 105 HIS A N 1
ATOM 797 C CA . HIS A 1 105 ? 9.179 -6.614 -30.728 1.00 96.69 105 HIS A CA 1
ATOM 798 C C . HIS A 1 105 ? 8.667 -6.443 -29.292 1.00 96.69 105 HIS A C 1
ATOM 800 O O . HIS A 1 105 ? 7.981 -7.312 -28.756 1.00 96.69 105 HIS A O 1
ATOM 806 N N . TYR A 1 106 ? 9.000 -5.318 -28.660 1.00 98.25 106 TYR A N 1
ATOM 807 C CA . TYR A 1 106 ? 8.436 -4.950 -27.359 1.00 98.25 106 TYR A CA 1
ATOM 808 C C . TYR A 1 106 ? 6.926 -4.668 -27.455 1.00 98.25 106 TYR A C 1
ATOM 810 O O . TYR A 1 106 ? 6.454 -4.292 -28.530 1.00 98.25 106 TYR A O 1
ATOM 818 N N . PRO A 1 107 ? 6.155 -4.861 -26.368 1.00 97.50 107 PRO A N 1
ATOM 819 C CA . PRO A 1 107 ? 4.726 -4.564 -26.379 1.00 97.50 107 PRO A CA 1
ATOM 820 C C . PRO A 1 107 ? 4.490 -3.057 -26.553 1.00 97.50 107 PRO A C 1
ATOM 822 O O . PRO A 1 107 ? 5.210 -2.251 -25.974 1.00 97.50 107 PRO A O 1
ATOM 825 N N . ASP A 1 108 ? 3.455 -2.664 -27.298 1.00 96.25 108 ASP A N 1
ATOM 826 C CA . ASP A 1 108 ? 3.140 -1.239 -27.506 1.00 96.25 108 ASP A CA 1
ATOM 827 C C . ASP A 1 108 ? 2.696 -0.546 -26.206 1.00 96.25 108 ASP A C 1
ATOM 829 O O . ASP A 1 108 ? 2.820 0.668 -26.047 1.00 96.25 108 ASP A O 1
ATOM 833 N N . SER A 1 109 ? 2.172 -1.328 -25.259 1.00 96.88 109 SER A N 1
ATOM 834 C CA . SER A 1 109 ? 1.743 -0.868 -23.942 1.00 96.88 109 SER A CA 1
ATOM 835 C C . SER A 1 109 ? 1.769 -2.002 -22.912 1.00 96.88 109 SER A C 1
ATOM 837 O O . SER A 1 109 ? 1.763 -3.185 -23.260 1.00 96.88 109 SER A O 1
ATOM 839 N N . LEU A 1 110 ? 1.727 -1.657 -21.621 1.00 96.69 110 LEU A N 1
ATOM 840 C CA . LEU A 1 110 ? 1.571 -2.659 -20.558 1.00 96.69 110 LEU A CA 1
ATOM 841 C C . LEU A 1 110 ? 0.199 -3.345 -20.571 1.00 96.69 110 LEU A C 1
ATOM 843 O O . LEU A 1 110 ? 0.085 -4.460 -20.070 1.00 96.69 110 LEU A O 1
ATOM 847 N N . GLU A 1 111 ? -0.814 -2.723 -21.176 1.00 95.31 111 GLU A N 1
ATOM 848 C CA . GLU A 1 111 ? -2.112 -3.354 -21.434 1.00 95.31 111 GLU A CA 1
ATOM 849 C C . GLU A 1 111 ? -1.956 -4.509 -22.430 1.00 95.31 111 GLU A C 1
ATOM 851 O O . GLU A 1 111 ? -2.346 -5.634 -22.142 1.00 95.31 111 GLU A O 1
ATOM 856 N N . THR A 1 112 ? -1.266 -4.268 -23.547 1.00 96.00 112 THR A N 1
ATOM 857 C CA . THR A 1 112 ? -0.959 -5.305 -24.543 1.00 96.00 112 THR A CA 1
ATOM 858 C C . THR A 1 112 ? -0.176 -6.461 -23.925 1.00 96.00 112 THR A C 1
ATOM 860 O O . THR A 1 112 ? -0.476 -7.629 -24.173 1.00 96.00 112 THR A O 1
ATOM 863 N N . LEU A 1 113 ? 0.810 -6.152 -23.072 1.00 96.81 113 LEU A N 1
ATOM 864 C CA . LEU A 1 113 ? 1.516 -7.185 -22.320 1.00 96.81 113 LEU A CA 1
ATOM 865 C C . LEU A 1 113 ? 0.542 -7.964 -21.430 1.00 96.81 113 LEU A C 1
ATOM 867 O O . LEU A 1 113 ? 0.549 -9.189 -21.475 1.00 96.81 113 LEU A O 1
ATOM 871 N N . ARG A 1 114 ? -0.307 -7.276 -20.659 1.00 95.06 114 ARG A N 1
ATOM 872 C CA . ARG A 1 114 ? -1.287 -7.892 -19.754 1.00 95.06 114 ARG A CA 1
ATOM 873 C C . ARG A 1 114 ? -2.216 -8.861 -20.480 1.00 95.06 114 ARG A C 1
ATOM 875 O O . ARG A 1 114 ? -2.406 -9.971 -19.997 1.00 95.06 114 ARG A O 1
ATOM 882 N N . GLU A 1 115 ? -2.748 -8.465 -21.630 1.00 94.50 115 GLU A N 1
ATOM 883 C CA . GLU A 1 115 ? -3.641 -9.291 -22.451 1.00 94.50 115 GLU A CA 1
ATOM 884 C C . GLU A 1 115 ? -2.942 -10.526 -23.041 1.00 94.50 115 GLU A C 1
ATOM 886 O O . GLU A 1 115 ? -3.585 -11.546 -23.279 1.00 94.50 115 GLU A O 1
ATOM 891 N N . SER A 1 116 ? -1.623 -10.458 -23.252 1.00 94.25 116 SER A N 1
ATOM 892 C CA . SER A 1 116 ? -0.827 -11.591 -23.745 1.00 94.25 116 SER A CA 1
ATOM 893 C C . SER A 1 116 ? -0.441 -12.607 -22.664 1.00 94.25 116 SER A C 1
ATOM 895 O O . SER A 1 116 ? 0.014 -13.709 -22.982 1.00 94.25 116 SER A O 1
ATOM 897 N N . LEU A 1 117 ? -0.578 -12.246 -21.384 1.00 92.50 117 LEU A N 1
ATOM 898 C CA . LEU A 1 117 ? -0.194 -13.110 -20.275 1.00 92.50 117 LEU A CA 1
ATOM 899 C C . LEU A 1 117 ? -1.238 -14.219 -20.043 1.00 92.50 117 LEU A C 1
ATOM 901 O O . LEU A 1 117 ? -2.435 -13.993 -20.208 1.00 92.50 117 LEU A O 1
ATOM 905 N N . PRO A 1 118 ? -0.815 -15.412 -19.584 1.00 90.62 118 PRO A N 1
ATOM 906 C CA . PRO A 1 118 ? -1.743 -16.445 -19.128 1.00 90.62 118 PRO A CA 1
ATOM 907 C C . PRO A 1 118 ? -2.645 -15.954 -17.986 1.00 90.62 118 PRO A C 1
ATOM 909 O O . PRO A 1 118 ? -2.201 -15.175 -17.143 1.00 90.62 118 PRO A O 1
ATOM 912 N N . GLU A 1 119 ? -3.868 -16.485 -17.880 1.00 86.38 119 GLU A N 1
ATOM 913 C CA . GLU A 1 119 ? -4.828 -16.115 -16.818 1.00 86.38 119 GLU A CA 1
ATOM 914 C C . GLU A 1 119 ? -4.276 -16.300 -15.391 1.00 86.38 119 GLU A C 1
ATOM 916 O O . GLU A 1 119 ? -4.675 -15.599 -14.466 1.00 86.38 119 GLU A O 1
ATOM 921 N N . ASN A 1 120 ? -3.339 -17.234 -15.199 1.00 88.69 120 ASN A N 1
ATOM 922 C CA . ASN A 1 120 ? -2.680 -17.512 -13.921 1.00 88.69 120 ASN A CA 1
ATOM 923 C C . ASN A 1 120 ? -1.321 -16.805 -13.761 1.00 88.69 120 ASN A C 1
ATOM 925 O O . ASN A 1 120 ? -0.519 -17.199 -12.909 1.00 88.69 120 ASN A O 1
ATOM 929 N N . SER A 1 121 ? -1.033 -15.800 -14.589 1.00 88.38 121 SER A N 1
ATOM 930 C CA . SER A 1 121 ? 0.197 -15.024 -14.493 1.00 88.38 121 SER A CA 1
ATOM 931 C C . SER A 1 121 ? 0.258 -14.241 -13.184 1.00 88.38 121 SER A C 1
ATOM 933 O O . SER A 1 121 ? -0.698 -13.593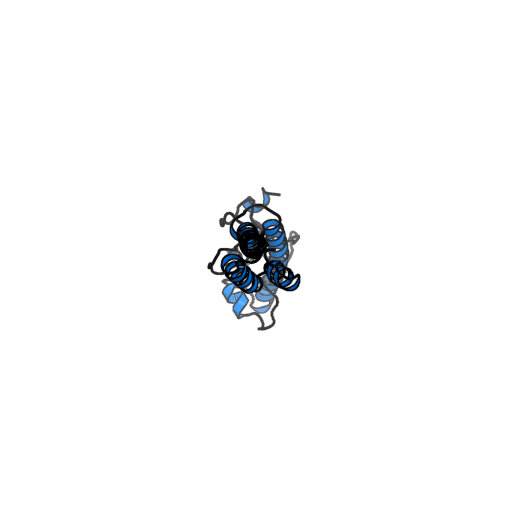 -12.767 1.00 88.38 121 SER A O 1
ATOM 935 N N . ILE A 1 122 ? 1.428 -14.275 -12.551 1.00 87.25 122 ILE A N 1
ATOM 936 C CA . ILE A 1 122 ? 1.741 -13.508 -11.339 1.00 87.25 122 ILE A CA 1
ATOM 937 C C . ILE A 1 122 ? 2.430 -12.173 -11.656 1.00 87.25 122 ILE A C 1
ATOM 939 O O . ILE A 1 122 ? 2.931 -11.506 -10.753 1.00 87.25 122 ILE A O 1
ATOM 943 N N . VAL A 1 123 ? 2.523 -11.801 -12.935 1.00 92.25 123 VAL A N 1
ATOM 944 C CA . VAL A 1 123 ? 3.140 -10.541 -13.359 1.00 92.25 123 VAL A CA 1
ATOM 945 C C . VAL A 1 123 ? 2.171 -9.398 -13.079 1.00 92.25 123 VAL A C 1
ATOM 947 O O . VAL A 1 123 ? 1.078 -9.336 -13.639 1.00 92.25 123 VAL A O 1
ATOM 950 N N . PHE A 1 124 ? 2.596 -8.467 -12.230 1.00 92.38 124 PHE A N 1
ATOM 951 C CA . PHE A 1 124 ? 1.830 -7.273 -11.898 1.00 92.38 124 PHE A CA 1
ATOM 952 C C . PHE A 1 124 ? 2.303 -6.093 -12.747 1.00 92.38 124 PHE A C 1
ATOM 954 O O . PHE A 1 124 ? 3.460 -5.689 -12.681 1.00 92.38 124 PHE A O 1
ATOM 961 N N . VAL A 1 125 ? 1.385 -5.539 -13.538 1.00 94.69 125 VAL A N 1
ATOM 962 C CA . VAL A 1 125 ? 1.620 -4.366 -14.401 1.00 94.69 125 VAL A CA 1
ATOM 963 C C . VAL A 1 125 ? 1.232 -3.040 -13.732 1.00 94.69 125 VAL A C 1
ATOM 965 O O . VAL A 1 125 ? 1.556 -1.972 -14.250 1.00 94.69 125 VAL A O 1
ATOM 968 N N . PHE A 1 126 ? 0.548 -3.097 -12.587 1.00 93.38 126 PHE A N 1
ATOM 969 C CA . PHE A 1 126 ? 0.086 -1.933 -11.830 1.00 93.38 126 PHE A CA 1
ATOM 970 C C . PHE A 1 126 ? 1.077 -1.534 -10.736 1.00 93.38 126 PHE A C 1
ATOM 972 O O . PHE A 1 126 ? 1.609 -2.399 -10.042 1.00 93.38 126 PHE A O 1
ATOM 979 N N . ASP A 1 127 ? 1.263 -0.229 -10.547 1.00 92.81 127 ASP A N 1
ATOM 980 C CA . ASP A 1 127 ? 2.175 0.328 -9.550 1.00 92.81 127 ASP A CA 1
ATOM 981 C C . ASP A 1 127 ? 1.492 0.436 -8.170 1.00 92.81 127 ASP A C 1
ATOM 983 O O . ASP A 1 127 ? 0.577 1.250 -7.994 1.00 92.81 127 ASP A O 1
ATOM 987 N N . PRO A 1 128 ? 1.929 -0.335 -7.153 1.00 90.81 128 PRO A N 1
ATOM 988 C CA . PRO A 1 128 ? 1.312 -0.327 -5.831 1.00 90.81 128 PRO A CA 1
ATOM 989 C C . PRO A 1 128 ? 1.645 0.929 -5.009 1.00 90.81 128 PRO A C 1
ATOM 991 O O . PRO A 1 128 ? 1.137 1.071 -3.896 1.00 90.81 128 PRO A O 1
ATOM 994 N N . THR A 1 129 ? 2.492 1.837 -5.509 1.00 89.06 129 THR A N 1
ATOM 995 C CA . THR A 1 129 ? 2.729 3.141 -4.865 1.00 89.06 129 THR A CA 1
ATOM 996 C C . THR A 1 129 ? 1.600 4.137 -5.143 1.00 89.06 129 THR A C 1
ATOM 998 O O . THR A 1 129 ? 1.326 5.017 -4.320 1.00 89.06 129 THR A O 1
ATOM 1001 N N . ASN A 1 130 ? 0.863 3.950 -6.244 1.00 82.12 130 ASN A N 1
ATOM 1002 C CA . ASN A 1 130 ? -0.247 4.810 -6.632 1.00 82.12 130 ASN A CA 1
ATOM 1003 C C . ASN A 1 130 ? -1.566 4.331 -6.018 1.00 82.12 130 ASN A C 1
ATOM 1005 O O . ASN A 1 130 ? -2.440 3.779 -6.687 1.00 82.12 130 ASN A O 1
ATOM 1009 N N . ILE A 1 131 ? -1.704 4.536 -4.710 1.00 76.50 131 ILE A N 1
ATOM 1010 C CA . ILE A 1 131 ? -2.958 4.274 -4.006 1.00 76.50 131 ILE A CA 1
ATOM 1011 C C . ILE A 1 131 ? -3.697 5.592 -3.795 1.00 76.50 131 ILE A C 1
ATOM 1013 O O . ILE A 1 131 ? -3.240 6.469 -3.057 1.00 76.50 131 ILE A O 1
ATOM 1017 N N . LYS A 1 132 ? -4.870 5.706 -4.420 1.00 75.88 132 LYS A N 1
ATOM 1018 C CA . LYS A 1 132 ? -5.835 6.789 -4.206 1.00 75.88 132 LYS A CA 1
ATOM 1019 C C . LYS A 1 132 ? -7.162 6.202 -3.759 1.00 75.88 132 LYS A C 1
ATOM 1021 O O . LYS A 1 132 ? -7.591 5.161 -4.254 1.00 75.88 132 LYS A O 1
ATOM 1026 N N . MET A 1 133 ? -7.835 6.884 -2.839 1.00 74.31 133 MET A N 1
ATOM 1027 C CA . MET A 1 133 ? -9.174 6.486 -2.415 1.00 74.31 133 MET A CA 1
ATOM 1028 C C . MET A 1 133 ? -10.137 6.565 -3.609 1.00 74.31 133 MET A C 1
ATOM 1030 O O . MET A 1 133 ? -10.371 7.651 -4.132 1.00 74.31 133 MET A O 1
ATOM 1034 N N . GLY A 1 134 ? -10.670 5.419 -4.045 1.00 71.31 134 GLY A N 1
ATOM 1035 C CA . GLY A 1 134 ? -11.586 5.333 -5.190 1.00 71.31 134 GLY A CA 1
ATOM 1036 C C . GLY A 1 134 ? -10.951 5.609 -6.561 1.00 71.31 134 GLY A C 1
ATOM 1037 O O . GLY A 1 134 ? -11.687 5.818 -7.519 1.00 71.31 134 GLY A O 1
ATOM 1038 N N . GLY A 1 135 ? -9.617 5.643 -6.656 1.00 70.25 135 GLY A N 1
ATOM 1039 C CA . GLY A 1 135 ? -8.908 5.790 -7.927 1.00 70.25 135 GLY A CA 1
ATOM 1040 C C . GLY A 1 135 ? -8.666 4.448 -8.615 1.00 70.25 135 GLY A C 1
ATOM 1041 O O . GLY A 1 135 ? -8.592 3.409 -7.959 1.00 70.25 135 GLY A O 1
ATOM 1042 N N . GLU A 1 136 ? -8.520 4.478 -9.938 1.00 77.19 136 GLU A N 1
ATOM 1043 C CA . GLU A 1 136 ? -8.088 3.307 -10.701 1.00 77.19 136 GLU A CA 1
ATOM 1044 C C . GLU A 1 136 ? -6.609 3.006 -10.441 1.00 77.19 136 GLU A C 1
ATOM 1046 O O . GLU A 1 136 ? -5.791 3.913 -10.257 1.00 77.19 136 GLU A O 1
ATOM 1051 N N . SER A 1 137 ? -6.260 1.718 -10.429 1.00 83.25 137 SER A N 1
ATOM 1052 C CA . SER A 1 137 ? -4.865 1.293 -10.377 1.00 83.25 137 SER A CA 1
ATOM 1053 C C . SER A 1 137 ? -4.141 1.774 -11.631 1.00 83.25 137 SER A C 1
ATOM 1055 O O . SER A 1 137 ? -4.535 1.453 -12.750 1.00 83.25 137 SER A O 1
ATOM 1057 N N . ARG A 1 138 ? -3.066 2.542 -11.449 1.00 88.88 138 ARG A N 1
ATOM 1058 C CA . ARG A 1 138 ? -2.243 3.032 -12.558 1.00 88.88 138 ARG A CA 1
ATOM 1059 C C . ARG A 1 138 ? -1.228 1.966 -12.956 1.00 88.88 138 ARG A C 1
ATOM 1061 O O . ARG A 1 138 ? -0.623 1.330 -12.093 1.00 88.88 138 ARG A O 1
ATOM 1068 N N . TYR A 1 139 ? -1.018 1.795 -14.257 1.00 94.06 139 TYR A N 1
ATOM 1069 C CA . TYR A 1 139 ? 0.127 1.048 -14.765 1.00 94.06 139 TYR A CA 1
ATOM 1070 C C . TYR A 1 139 ? 1.449 1.685 -14.322 1.00 94.06 139 TYR A C 1
ATOM 1072 O O . TYR A 1 139 ? 1.517 2.892 -14.077 1.00 94.06 139 TYR A O 1
ATOM 1080 N N . TYR A 1 140 ? 2.510 0.884 -14.273 1.00 96.44 140 TYR A N 1
ATOM 1081 C CA . TYR A 1 140 ? 3.862 1.436 -14.296 1.00 96.44 140 TYR A CA 1
ATOM 1082 C C . TYR A 1 140 ? 4.034 2.378 -15.494 1.00 96.44 140 TYR A C 1
ATOM 1084 O O . TYR A 1 140 ? 3.418 2.186 -16.546 1.00 96.44 140 TYR A O 1
ATOM 1092 N N . HIS A 1 141 ? 4.870 3.405 -15.347 1.00 96.62 141 HIS A N 1
ATOM 1093 C CA . HIS A 1 141 ? 5.226 4.242 -16.487 1.00 96.62 141 HIS A CA 1
ATOM 1094 C C . HIS A 1 141 ? 6.077 3.416 -17.440 1.00 96.62 141 HIS A C 1
ATOM 1096 O O . HIS A 1 141 ? 7.145 2.937 -17.062 1.00 96.62 141 HIS A O 1
ATOM 1102 N N . TYR A 1 142 ? 5.578 3.247 -18.658 1.00 97.50 142 TYR A N 1
ATOM 1103 C CA . TYR A 1 142 ? 6.217 2.497 -19.724 1.00 97.50 142 TYR A CA 1
ATOM 1104 C C . TYR A 1 142 ? 6.261 3.359 -20.977 1.00 97.50 142 TYR A C 1
ATOM 1106 O O . TYR A 1 142 ? 5.230 3.870 -21.414 1.00 97.50 142 TYR A O 1
ATOM 1114 N N . GLU A 1 143 ? 7.447 3.502 -21.554 1.00 96.81 143 GLU A N 1
ATOM 1115 C CA . GLU A 1 143 ? 7.649 4.300 -22.758 1.00 96.81 143 GLU A CA 1
ATOM 1116 C C . GLU A 1 143 ? 8.652 3.616 -23.682 1.00 96.81 143 GLU A C 1
ATOM 1118 O O . GLU A 1 143 ? 9.800 3.382 -23.304 1.00 96.81 143 GLU A O 1
ATOM 1123 N N . LEU A 1 144 ? 8.231 3.323 -24.911 1.00 96.44 144 LEU A N 1
ATOM 1124 C CA . LEU A 1 144 ? 9.135 2.889 -25.970 1.00 96.44 144 LEU A CA 1
ATOM 1125 C C . LEU A 1 144 ? 9.972 4.075 -26.441 1.00 96.44 144 LEU A C 1
ATOM 1127 O O . LEU A 1 144 ? 9.438 5.060 -26.945 1.00 96.44 144 LEU A O 1
ATOM 1131 N N . LYS A 1 145 ? 11.294 3.960 -26.321 1.00 94.88 145 LYS A N 1
ATOM 1132 C CA . LYS A 1 145 ? 12.220 4.957 -26.865 1.00 94.88 145 LYS A CA 1
ATOM 1133 C C . LYS A 1 145 ? 12.504 4.691 -28.339 1.00 94.88 145 LYS A C 1
ATOM 1135 O O . LYS A 1 145 ? 12.559 5.613 -29.148 1.00 94.88 145 LYS A O 1
ATOM 1140 N N . ASP A 1 146 ? 12.725 3.422 -28.662 1.00 93.81 146 ASP A N 1
ATOM 1141 C CA . ASP A 1 146 ? 13.026 2.922 -29.998 1.00 93.81 146 ASP A CA 1
ATOM 1142 C C . ASP A 1 146 ? 12.684 1.416 -30.071 1.00 93.81 146 ASP A C 1
ATOM 1144 O O . ASP A 1 146 ? 12.335 0.821 -29.049 1.00 93.81 146 ASP A O 1
ATOM 1148 N N . PRO A 1 147 ? 12.776 0.754 -31.242 1.00 93.19 147 PRO A N 1
ATOM 1149 C CA . PRO A 1 147 ? 12.421 -0.666 -31.372 1.00 93.19 147 PRO A CA 1
ATOM 1150 C C . PRO A 1 147 ? 13.229 -1.629 -30.484 1.00 93.19 147 PRO A C 1
ATOM 1152 O O . PRO A 1 147 ? 12.852 -2.789 -30.320 1.00 93.19 147 PRO A O 1
ATOM 1155 N N . SER A 1 148 ? 14.356 -1.175 -29.935 1.00 92.31 148 SER A N 1
ATOM 1156 C CA . SER A 1 148 ? 15.267 -1.953 -29.097 1.00 92.31 148 SER A CA 1
ATOM 1157 C C . SER A 1 148 ? 15.330 -1.500 -27.640 1.00 92.31 148 SER A C 1
ATOM 1159 O O . SER A 1 148 ? 15.930 -2.226 -26.847 1.00 92.31 148 SER A O 1
ATOM 1161 N N . HIS A 1 149 ? 14.682 -0.394 -27.265 1.00 95.56 149 HIS A N 1
ATOM 1162 C CA . HIS A 1 149 ? 14.784 0.152 -25.915 1.00 95.56 149 HIS A CA 1
ATOM 1163 C C . HIS A 1 149 ? 13.494 0.777 -25.388 1.00 95.56 149 HIS A C 1
ATOM 1165 O O . HIS A 1 149 ? 12.720 1.397 -26.120 1.00 95.56 149 HIS A O 1
ATOM 1171 N N . TYR A 1 150 ? 13.321 0.694 -24.071 1.00 97.06 150 TYR A N 1
ATOM 1172 C CA . TYR A 1 150 ? 12.181 1.264 -23.364 1.00 97.06 150 TYR A CA 1
ATOM 1173 C C . TYR A 1 150 ? 12.570 1.786 -21.980 1.00 97.06 150 TYR A C 1
ATOM 1175 O O . TYR A 1 150 ? 13.550 1.344 -21.381 1.00 97.06 150 TYR A O 1
ATOM 1183 N N . TYR A 1 151 ? 11.774 2.709 -21.454 1.00 96.81 151 TYR A N 1
ATOM 1184 C CA . TYR A 1 151 ? 11.810 3.129 -20.059 1.00 96.81 151 TYR A CA 1
ATOM 1185 C C . TYR A 1 151 ? 10.719 2.405 -19.276 1.00 96.81 151 TYR A C 1
ATOM 1187 O O . TYR A 1 151 ? 9.605 2.230 -19.772 1.00 96.81 151 TYR A O 1
ATOM 1195 N N . LEU A 1 152 ? 11.040 2.002 -18.047 1.00 97.06 152 LEU A N 1
ATOM 1196 C CA . LEU A 1 152 ? 10.084 1.431 -17.105 1.00 97.06 152 LEU A CA 1
ATOM 1197 C C . LEU A 1 152 ? 10.398 1.921 -15.693 1.00 97.06 152 LEU A C 1
ATOM 1199 O O . LEU A 1 152 ? 11.504 1.703 -15.196 1.00 97.06 152 LEU A O 1
ATOM 1203 N N . LEU A 1 153 ? 9.422 2.562 -15.056 1.00 95.94 153 LEU A N 1
ATOM 1204 C CA . LEU A 1 153 ? 9.544 3.079 -13.693 1.00 95.94 153 LEU A CA 1
ATOM 1205 C C . LEU A 1 153 ? 8.187 3.107 -12.981 1.00 95.94 153 LEU A C 1
ATOM 1207 O O . LEU A 1 153 ? 7.134 3.229 -13.611 1.00 95.94 153 LEU A O 1
ATOM 1211 N N . GLY A 1 154 ? 8.215 2.970 -11.658 1.00 94.75 154 GLY A N 1
ATOM 1212 C CA . GLY A 1 154 ? 7.112 3.382 -10.793 1.00 94.75 154 GLY A CA 1
ATOM 1213 C C . GLY A 1 154 ? 7.237 4.868 -10.523 1.00 94.75 154 GLY A C 1
ATOM 1214 O O . GLY A 1 154 ? 8.341 5.333 -10.289 1.00 94.75 154 GLY A O 1
ATOM 1215 N N . VAL A 1 155 ? 6.133 5.603 -10.579 1.00 91.56 155 VAL A N 1
ATOM 1216 C CA . VAL A 1 155 ? 6.156 7.081 -10.597 1.00 91.56 155 VAL A CA 1
ATOM 1217 C C . VAL A 1 155 ? 6.175 7.682 -9.187 1.00 91.56 155 VAL A C 1
ATOM 1219 O O . VAL A 1 155 ? 6.199 8.889 -9.009 1.00 91.56 155 VAL A O 1
ATOM 1222 N N . GLY A 1 156 ? 6.085 6.835 -8.163 1.00 88.00 156 GLY A N 1
ATOM 1223 C CA . GLY A 1 156 ? 6.131 7.285 -6.780 1.00 88.00 156 GLY A CA 1
ATOM 1224 C C . GLY A 1 156 ? 4.957 8.194 -6.372 1.00 88.00 156 GLY A C 1
ATOM 1225 O O . GLY A 1 156 ? 3.935 8.290 -7.067 1.00 88.00 156 GLY A O 1
ATOM 1226 N N . PRO A 1 157 ? 5.045 8.804 -5.176 1.00 82.94 157 PRO A N 1
ATOM 1227 C CA . PRO A 1 157 ? 4.000 9.668 -4.634 1.00 82.94 157 PRO A CA 1
ATOM 1228 C C . PRO A 1 157 ? 3.783 10.998 -5.367 1.00 82.94 157 PRO A C 1
ATOM 1230 O O . PRO A 1 157 ? 2.700 11.567 -5.207 1.00 82.94 157 PRO A O 1
ATOM 1233 N N . ASP A 1 158 ? 4.771 11.526 -6.098 1.00 86.38 158 ASP A N 1
ATOM 1234 C CA . ASP A 1 158 ? 4.648 12.822 -6.783 1.00 86.38 158 ASP A CA 1
ATOM 1235 C C . ASP A 1 158 ? 3.909 12.746 -8.137 1.00 86.38 158 ASP A C 1
ATOM 1237 O O . ASP A 1 158 ? 3.469 13.770 -8.677 1.00 86.38 158 ASP A O 1
ATOM 1241 N N . GLU A 1 159 ? 3.710 11.518 -8.627 1.00 87.69 159 GLU A N 1
ATOM 1242 C CA . GLU A 1 159 ? 2.999 11.143 -9.848 1.00 87.69 159 GLU A CA 1
ATOM 1243 C C . GLU A 1 159 ? 3.622 11.643 -11.159 1.00 87.69 159 GLU A C 1
ATOM 1245 O O . GLU A 1 159 ? 2.995 11.503 -12.224 1.00 87.69 159 GLU A O 1
ATOM 1250 N N . LYS A 1 160 ? 4.850 12.164 -11.110 1.00 91.56 160 LYS A N 1
ATOM 1251 C CA . LYS A 1 160 ? 5.603 12.666 -12.257 1.00 91.56 160 LYS A CA 1
ATOM 1252 C C . LYS A 1 160 ? 6.755 11.719 -12.590 1.00 91.56 160 LYS A C 1
ATOM 1254 O O . LYS A 1 160 ? 7.581 11.458 -11.740 1.00 91.56 160 LYS A O 1
ATOM 1259 N N . PRO A 1 161 ? 6.851 11.219 -13.832 1.00 93.06 161 PRO A N 1
ATOM 1260 C CA . PRO A 1 161 ? 7.972 10.368 -14.195 1.00 93.06 161 PRO A CA 1
ATOM 1261 C C . PRO A 1 161 ? 9.263 11.184 -14.249 1.00 93.06 161 PRO A C 1
ATOM 1263 O O . PRO A 1 161 ? 9.246 12.383 -14.549 1.00 93.06 161 PRO A O 1
ATOM 1266 N N . TYR A 1 162 ? 10.382 10.486 -14.085 1.00 93.75 162 TYR A N 1
ATOM 1267 C CA . TYR A 1 162 ? 11.738 11.017 -14.216 1.00 93.75 162 TYR A CA 1
ATOM 1268 C C . TYR A 1 162 ? 12.167 11.931 -13.065 1.00 93.75 162 TYR A C 1
ATOM 1270 O O . TYR A 1 162 ? 12.974 12.849 -13.257 1.00 93.75 162 TYR A O 1
ATOM 1278 N N . THR A 1 163 ? 11.654 11.649 -11.873 1.00 91.81 163 THR A N 1
ATOM 1279 C CA . THR A 1 163 ? 11.920 12.350 -10.617 1.00 91.81 163 THR A CA 1
ATOM 1280 C C . THR A 1 163 ? 12.627 11.432 -9.620 1.00 91.81 163 THR A C 1
ATOM 1282 O O . THR A 1 163 ? 12.773 10.228 -9.816 1.00 91.81 163 THR A O 1
ATOM 1285 N N . SER A 1 164 ? 13.126 12.008 -8.528 1.00 89.69 164 SER A N 1
ATOM 1286 C CA . SER A 1 164 ? 13.926 11.286 -7.532 1.00 89.69 164 SER A CA 1
ATOM 1287 C C . SER A 1 164 ? 13.152 10.244 -6.718 1.00 89.69 164 SER A C 1
ATOM 1289 O O . SER A 1 164 ? 13.785 9.419 -6.066 1.00 89.69 164 SER A O 1
ATOM 1291 N N . ASP A 1 165 ? 11.819 10.307 -6.686 1.00 87.81 165 ASP A N 1
ATOM 1292 C CA . ASP A 1 165 ? 10.960 9.346 -5.982 1.00 87.81 165 ASP A CA 1
ATOM 1293 C C . ASP A 1 165 ? 10.503 8.175 -6.862 1.00 87.81 165 ASP A C 1
ATOM 1295 O O . ASP A 1 165 ? 9.796 7.285 -6.379 1.00 87.81 165 ASP A O 1
ATOM 1299 N N . ASP A 1 166 ? 10.953 8.137 -8.119 1.00 93.44 166 ASP A N 1
ATOM 1300 C CA . ASP A 1 166 ? 10.700 7.024 -9.019 1.00 93.44 166 ASP A CA 1
ATOM 1301 C C . ASP A 1 166 ? 11.231 5.700 -8.447 1.00 93.44 166 ASP A C 1
ATOM 1303 O O . ASP A 1 166 ? 12.379 5.569 -8.007 1.00 93.44 166 ASP A O 1
ATOM 1307 N N . VAL A 1 167 ? 10.411 4.656 -8.537 1.00 94.19 167 VAL A N 1
ATOM 1308 C CA . VAL A 1 167 ? 10.806 3.294 -8.182 1.00 94.19 167 VAL A CA 1
ATOM 1309 C C . VAL A 1 167 ? 11.386 2.598 -9.405 1.00 94.19 167 VAL A C 1
ATOM 1311 O O . VAL A 1 167 ? 10.682 2.302 -10.371 1.00 94.19 167 VAL A O 1
ATOM 1314 N N . LEU A 1 168 ? 12.678 2.286 -9.340 1.00 95.06 168 LEU A N 1
ATOM 1315 C CA . LEU A 1 168 ? 13.404 1.624 -10.420 1.00 95.06 168 LEU A CA 1
ATOM 1316 C C . LEU A 1 168 ? 13.517 0.106 -10.203 1.00 95.06 168 LEU A C 1
ATOM 1318 O O . LEU A 1 168 ? 13.646 -0.337 -9.058 1.00 95.06 168 LEU A O 1
ATOM 1322 N N . PRO A 1 169 ? 13.536 -0.702 -11.281 1.00 94.69 169 PRO A N 1
ATOM 1323 C CA . PRO A 1 169 ? 13.818 -2.132 -11.192 1.00 94.69 169 PRO A CA 1
ATOM 1324 C C . PRO A 1 169 ? 15.181 -2.427 -10.557 1.00 94.69 169 PRO A C 1
ATOM 1326 O O . PRO A 1 169 ? 16.169 -1.740 -10.816 1.00 94.69 169 PRO A O 1
ATOM 1329 N N . ASP A 1 170 ? 15.246 -3.490 -9.756 1.00 93.25 170 ASP A N 1
ATOM 1330 C CA . ASP A 1 170 ? 16.474 -3.977 -9.130 1.00 93.25 170 ASP A CA 1
ATOM 1331 C C . ASP A 1 170 ? 17.231 -4.914 -10.074 1.00 93.25 170 ASP A C 1
ATOM 1333 O O . ASP A 1 170 ? 17.263 -6.133 -9.897 1.00 93.25 170 ASP A O 1
ATOM 1337 N N . ILE A 1 171 ? 17.783 -4.345 -11.144 1.00 88.94 171 ILE A N 1
ATOM 1338 C CA . ILE A 1 171 ? 18.496 -5.102 -12.169 1.00 88.94 171 ILE A CA 1
ATOM 1339 C C . ILE A 1 171 ? 19.780 -4.393 -12.590 1.00 88.94 171 ILE A C 1
ATOM 1341 O O . ILE A 1 171 ? 19.805 -3.196 -12.873 1.00 88.94 171 ILE A O 1
ATOM 1345 N N . GLU A 1 172 ? 20.868 -5.156 -12.658 1.00 85.06 172 GLU A N 1
ATOM 1346 C CA . GLU A 1 172 ? 22.139 -4.678 -13.189 1.00 85.06 172 GLU A CA 1
ATOM 1347 C C . GLU A 1 172 ? 22.142 -4.830 -14.718 1.00 85.06 172 GLU A C 1
ATOM 1349 O O . GLU A 1 172 ? 22.366 -5.917 -15.256 1.00 85.06 172 GLU A O 1
ATOM 1354 N N . VAL A 1 173 ? 21.887 -3.734 -15.435 1.00 83.44 173 VAL A N 1
ATOM 1355 C CA . VAL A 1 173 ? 21.990 -3.705 -16.902 1.00 83.44 173 VAL A CA 1
ATOM 1356 C C . VAL A 1 173 ? 23.460 -3.560 -17.290 1.00 83.44 173 VAL A C 1
ATOM 1358 O O . VAL A 1 173 ? 24.060 -2.495 -17.142 1.00 83.44 173 VAL A O 1
ATOM 1361 N N . LYS A 1 174 ? 24.059 -4.647 -17.782 1.00 84.88 174 LYS A N 1
ATOM 1362 C CA . LYS A 1 174 ? 25.456 -4.650 -18.237 1.00 84.88 174 LYS A CA 1
ATOM 1363 C C . LYS A 1 174 ? 25.571 -4.093 -19.661 1.00 84.88 174 LYS A C 1
ATOM 1365 O O . LYS A 1 174 ? 24.681 -4.359 -20.478 1.00 84.88 174 LYS A O 1
ATOM 1370 N N . PRO A 1 175 ? 26.680 -3.407 -20.005 1.00 69.31 175 PRO A N 1
ATOM 1371 C CA . PRO A 1 175 ? 27.006 -3.099 -21.394 1.00 69.31 175 PRO A CA 1
ATOM 1372 C C . PRO A 1 175 ? 27.076 -4.420 -22.176 1.00 69.31 175 PRO A C 1
ATOM 1374 O O . PRO A 1 175 ? 27.845 -5.303 -21.799 1.00 69.31 175 PRO A O 1
ATOM 1377 N N . ASN A 1 176 ? 26.255 -4.573 -23.219 1.00 75.00 176 ASN A N 1
ATOM 1378 C CA . ASN A 1 176 ? 26.040 -5.804 -24.008 1.00 75.00 176 ASN A CA 1
ATOM 1379 C C . ASN A 1 176 ? 25.080 -6.854 -23.414 1.00 75.00 176 ASN A C 1
ATOM 1381 O O . ASN A 1 176 ? 25.043 -7.986 -23.900 1.00 75.00 176 ASN A O 1
ATOM 1385 N N . SER A 1 177 ? 24.288 -6.522 -22.392 1.00 82.31 177 SER A N 1
ATOM 1386 C CA . SER A 1 177 ? 23.125 -7.353 -22.054 1.00 82.31 177 SER A CA 1
ATOM 1387 C C . SER A 1 177 ? 22.059 -7.261 -23.159 1.00 82.31 177 SER A C 1
ATOM 1389 O O . SER A 1 177 ? 21.939 -6.235 -23.821 1.00 82.31 177 SER A O 1
ATOM 1391 N N . GLY A 1 178 ? 21.286 -8.331 -23.381 1.00 85.88 178 GLY A N 1
ATOM 1392 C CA . GLY A 1 178 ? 20.181 -8.339 -24.359 1.00 85.88 178 GLY A CA 1
ATOM 1393 C C . GLY A 1 178 ? 18.923 -7.586 -23.902 1.00 85.88 178 GLY A C 1
ATOM 1394 O O . GLY A 1 178 ? 17.892 -7.673 -24.566 1.00 85.88 178 GLY A O 1
ATOM 1395 N N . ILE A 1 179 ? 19.010 -6.899 -22.761 1.00 92.94 179 ILE A N 1
ATOM 1396 C CA . ILE A 1 179 ? 17.922 -6.194 -22.085 1.00 92.94 179 ILE A CA 1
ATOM 1397 C C . ILE A 1 179 ? 17.810 -4.785 -22.681 1.00 92.94 179 ILE A C 1
ATOM 1399 O O . ILE A 1 179 ? 18.808 -4.073 -22.764 1.00 92.94 179 ILE A O 1
ATOM 1403 N N . GLY A 1 180 ? 16.603 -4.382 -23.074 1.00 93.94 180 GLY A N 1
ATOM 1404 C CA . GLY A 1 180 ? 16.307 -3.065 -23.648 1.00 93.94 180 GLY A CA 1
ATOM 1405 C C . GLY A 1 180 ? 15.897 -2.007 -22.623 1.00 93.94 180 GLY A C 1
ATOM 1406 O O . GLY A 1 180 ? 15.655 -0.860 -22.997 1.00 93.94 180 GLY A O 1
ATOM 1407 N N . LEU A 1 181 ? 15.813 -2.363 -21.339 1.00 95.75 181 LEU A N 1
ATOM 1408 C CA . LEU A 1 181 ? 15.527 -1.420 -20.260 1.00 95.75 181 LEU A CA 1
ATOM 1409 C C . LEU A 1 181 ? 16.573 -0.296 -20.196 1.00 95.75 181 LEU A C 1
ATOM 1411 O O . LEU A 1 181 ? 17.763 -0.534 -19.983 1.00 95.75 181 LEU A O 1
ATOM 1415 N N . LEU A 1 182 ? 16.093 0.942 -20.263 1.00 93.69 182 LEU A N 1
ATOM 1416 C CA . LEU A 1 182 ? 16.852 2.151 -19.984 1.00 93.69 182 LEU A CA 1
ATOM 1417 C C . LEU A 1 182 ? 16.408 2.772 -18.661 1.00 93.69 182 LEU A C 1
ATOM 1419 O O . LEU A 1 182 ? 15.225 2.791 -18.322 1.00 93.69 182 LEU A O 1
ATOM 1423 N N . ILE A 1 183 ? 17.374 3.338 -17.940 1.00 90.25 183 ILE A N 1
ATOM 1424 C CA . ILE A 1 183 ? 17.142 4.089 -16.706 1.00 90.25 183 ILE A CA 1
ATOM 1425 C C . ILE A 1 183 ? 17.415 5.565 -16.984 1.00 90.25 183 ILE A C 1
ATOM 1427 O O . ILE A 1 183 ? 18.494 5.915 -17.466 1.00 90.25 183 ILE A O 1
ATOM 1431 N N . HIS A 1 184 ? 16.444 6.426 -16.686 1.00 85.56 184 HIS A N 1
ATOM 1432 C CA . HIS A 1 184 ? 16.577 7.867 -16.870 1.00 85.56 184 HIS A CA 1
ATOM 1433 C C . HIS A 1 184 ? 17.448 8.491 -15.763 1.00 85.56 184 HIS A C 1
ATOM 1435 O O . HIS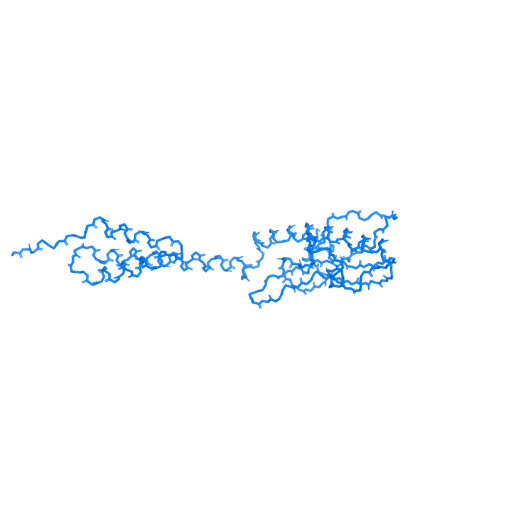 A 1 184 ? 17.345 8.111 -14.597 1.00 85.56 184 HIS A O 1
ATOM 1441 N N . GLU A 1 185 ? 18.299 9.468 -16.103 1.00 79.81 185 GLU A N 1
ATOM 1442 C CA . GLU A 1 185 ? 19.217 10.100 -15.134 1.00 79.81 185 GLU A CA 1
ATOM 1443 C C . GLU A 1 185 ? 18.480 10.868 -14.029 1.00 79.81 185 GLU A C 1
ATOM 1445 O O . GLU A 1 185 ? 18.884 10.814 -12.869 1.00 79.81 185 GLU A O 1
ATOM 1450 N N . GLY A 1 186 ? 17.361 11.520 -14.365 1.00 75.31 186 GLY A N 1
ATOM 1451 C CA . GLY A 1 186 ? 16.497 12.210 -13.394 1.00 75.31 186 GLY A CA 1
ATOM 1452 C C . GLY A 1 186 ? 16.033 11.309 -12.241 1.00 75.31 186 GLY A C 1
ATOM 1453 O O . GLY A 1 186 ? 16.016 11.751 -11.096 1.00 75.31 186 GLY A O 1
ATOM 1454 N N . SER A 1 187 ? 15.793 10.026 -12.528 1.00 77.88 187 SER A N 1
ATOM 1455 C CA . SER A 1 187 ? 15.388 9.015 -11.545 1.00 77.88 187 SER A CA 1
ATOM 1456 C C . SER A 1 187 ? 16.550 8.459 -10.713 1.00 77.88 187 SER A C 1
ATOM 1458 O O . SER A 1 187 ? 16.334 7.833 -9.682 1.00 77.88 187 SER A O 1
ATOM 1460 N N . ARG A 1 188 ? 17.806 8.656 -11.142 1.00 70.31 188 ARG A N 1
ATOM 1461 C CA . ARG A 1 188 ? 19.001 8.184 -10.413 1.00 70.31 188 ARG A CA 1
ATOM 1462 C C . ARG A 1 188 ? 19.491 9.160 -9.354 1.00 70.31 188 ARG A C 1
ATOM 1464 O O . ARG A 1 188 ? 20.099 8.730 -8.382 1.00 70.31 188 ARG A O 1
ATOM 1471 N N . ASN A 1 189 ? 19.227 10.451 -9.527 1.00 55.84 189 ASN A N 1
ATOM 1472 C CA . ASN A 1 189 ? 19.753 11.505 -8.655 1.00 55.84 189 ASN A CA 1
ATOM 1473 C C . ASN A 1 189 ? 19.077 11.570 -7.265 1.00 55.84 189 ASN A C 1
ATOM 1475 O O . ASN A 1 189 ? 19.374 12.480 -6.495 1.00 55.84 189 ASN A O 1
ATOM 1479 N N . GLY A 1 190 ? 18.170 10.635 -6.956 1.00 52.03 190 GLY A N 1
ATOM 1480 C CA . GLY A 1 190 ? 17.538 10.460 -5.643 1.00 52.03 190 GLY A CA 1
ATOM 1481 C C . GLY A 1 190 ? 18.145 9.364 -4.756 1.00 52.03 190 GLY A C 1
ATOM 1482 O O . GLY A 1 190 ? 17.641 9.166 -3.651 1.00 52.03 190 GLY A O 1
ATOM 1483 N N . LEU A 1 191 ? 19.175 8.645 -5.230 1.00 44.06 191 LEU A N 1
ATOM 1484 C CA . LEU A 1 191 ? 19.871 7.572 -4.498 1.00 44.06 191 LEU A CA 1
ATOM 1485 C C . LEU A 1 191 ? 21.084 8.073 -3.704 1.00 44.06 191 LEU A C 1
ATOM 1487 O O . LEU A 1 191 ? 21.846 8.908 -4.242 1.00 44.06 191 LEU A O 1
#

Secondary structure (DSSP, 8-state):
-----PBPPHHHHHHHHGGGSTTTHHHHHHHHHHHHHH--SBTHHHHHHHHHHHHHHHHHHHHHHHIIIII--SSHHHHHHHHHHHHHHHHHHHHHHHHHHHHSS--SSHHHHHHHS-TT-----B-TT---TTPPPPBPEEEEEETTEEEEEB-TTT--TTSTT-B-------TT-S--EE--HHHHTT-

InterPro domains:
  IPR045584 Pilin-like [SSF54523] (78-167)

pLDDT: mean 89.7, std 10.29, range [37.5, 98.25]

Foldseek 3Di:
DPPPAAADDPVLVVLLQCLLPAPVSLVSLVVQLVQLVPDPHPCSVVSNVSSVVSVVNNVVVVVVVCCVQAPDDDDDNLVVLLVVQQVLLQVLLVLQLVVCVVPVFGQPDVVSSVVPDDPPDPRDQFRSQPDHDVDDGDGFDWADPDRQAIETWRCHPVNDPLACRIRDHPDDDDDPDSGRYDDHPRNVVND

Sequence (191 aa):
MTEQQEKLGTFTYVVGVMSFIPLIGVLFGLVAIVWGLATKKTGGKMLALIGGGGIAFTVVLYSSLFYFSFVQRGGVYDDLRAKLSKSMITSLVQAIEFYKTQNGHYPDSLETLRESLPENSIVFVFDPTNIKMGGESRYYHYELKDPSHYYLLGVGPDEKPYTSDDVLPDIEVKPNSGIGLLIHEGSRNGL

Radius of gyration: 27.64 Å; chains: 1; bounding box: 62×30×87 Å

Organism: NCBI:txid1708783